Protein AF-A0A1V4TNG6-F1 (afdb_monomer_lite)

Radius of gyration: 23.88 Å; chains: 1; bounding box: 90×41×64 Å

Structure (mmCIF, N/CA/C/O backbone):
data_AF-A0A1V4TNG6-F1
#
_entry.id   AF-A0A1V4TNG6-F1
#
loop_
_atom_site.group_PDB
_atom_site.id
_atom_site.type_symbol
_atom_site.label_atom_id
_atom_site.label_alt_id
_atom_site.label_comp_id
_atom_site.label_asym_id
_atom_site.label_entity_id
_atom_site.label_seq_id
_atom_site.pdbx_PDB_ins_code
_atom_site.Cartn_x
_atom_site.Cartn_y
_atom_site.Cartn_z
_atom_site.occupancy
_atom_site.B_iso_or_equiv
_atom_site.auth_seq_id
_atom_site.auth_comp_id
_atom_site.auth_asym_id
_atom_site.auth_atom_id
_atom_site.pdbx_PDB_model_num
ATOM 1 N N . MET A 1 1 ? -58.439 11.947 -43.703 1.00 40.00 1 MET A N 1
ATOM 2 C CA . MET A 1 1 ? -57.126 11.271 -43.621 1.00 40.00 1 MET A CA 1
ATOM 3 C C . MET A 1 1 ? -56.277 12.049 -42.638 1.00 40.00 1 MET A C 1
ATOM 5 O O . MET A 1 1 ? -55.798 13.121 -42.974 1.00 40.00 1 MET A O 1
ATOM 9 N N . THR A 1 2 ? -56.164 11.552 -41.413 1.00 33.59 2 THR A N 1
ATOM 10 C CA . THR A 1 2 ? -55.426 12.205 -40.326 1.00 33.59 2 THR A CA 1
ATOM 11 C C . THR A 1 2 ? -54.597 11.109 -39.675 1.00 33.59 2 THR A C 1
ATOM 13 O O . THR A 1 2 ? -55.136 10.224 -39.017 1.00 33.59 2 THR A O 1
ATOM 16 N N . VAL A 1 3 ? -53.300 11.094 -39.979 1.00 37.28 3 VAL A N 1
ATOM 17 C CA . VAL A 1 3 ? -52.359 10.083 -39.489 1.00 37.28 3 VAL A CA 1
ATOM 18 C C . VAL A 1 3 ? -51.910 10.501 -38.093 1.00 37.28 3 VAL A C 1
ATOM 20 O O . VAL A 1 3 ? -51.240 11.519 -37.924 1.00 37.28 3 VAL A O 1
ATOM 23 N N . SER A 1 4 ? -52.326 9.722 -37.098 1.00 37.19 4 SER A N 1
ATOM 24 C CA . SER A 1 4 ? -51.927 9.868 -35.700 1.00 37.19 4 SER A CA 1
ATOM 25 C C . SER A 1 4 ? -50.471 9.422 -35.527 1.00 37.19 4 SER A C 1
ATOM 27 O O . SER A 1 4 ? -50.111 8.302 -35.893 1.00 37.19 4 SER A O 1
ATOM 29 N N . ARG A 1 5 ? -49.618 10.310 -35.006 1.00 45.72 5 ARG A N 1
ATOM 30 C CA . ARG A 1 5 ? -48.222 10.017 -34.654 1.00 45.72 5 ARG A CA 1
ATOM 31 C C . ARG A 1 5 ? -48.190 9.363 -33.271 1.00 45.72 5 ARG A C 1
ATOM 33 O O . ARG A 1 5 ? -48.465 10.028 -32.278 1.00 45.72 5 ARG A O 1
ATOM 40 N N . PHE A 1 6 ? -47.827 8.085 -33.206 1.00 36.38 6 PHE A N 1
ATOM 41 C CA . PHE A 1 6 ? -47.477 7.421 -31.951 1.00 36.38 6 PHE A CA 1
ATOM 42 C C . PHE A 1 6 ? -46.061 7.832 -31.531 1.00 36.38 6 PHE A C 1
ATOM 44 O O . PHE A 1 6 ? -45.092 7.565 -32.238 1.00 36.38 6 PHE A O 1
ATOM 51 N N . VAL A 1 7 ? -45.949 8.486 -30.376 1.00 35.44 7 VAL A N 1
ATOM 52 C CA . VAL A 1 7 ? -44.689 8.662 -29.646 1.00 35.44 7 VAL A CA 1
ATOM 53 C C . VAL A 1 7 ? -44.513 7.424 -28.769 1.00 35.44 7 VAL A C 1
ATOM 55 O O . VAL A 1 7 ? -45.332 7.176 -27.887 1.00 35.44 7 VAL A O 1
ATOM 58 N N . ILE A 1 8 ? -43.476 6.626 -29.025 1.00 38.31 8 ILE A N 1
ATOM 59 C CA . ILE A 1 8 ? -43.109 5.492 -28.168 1.00 38.31 8 ILE A CA 1
ATOM 60 C C . ILE A 1 8 ? -42.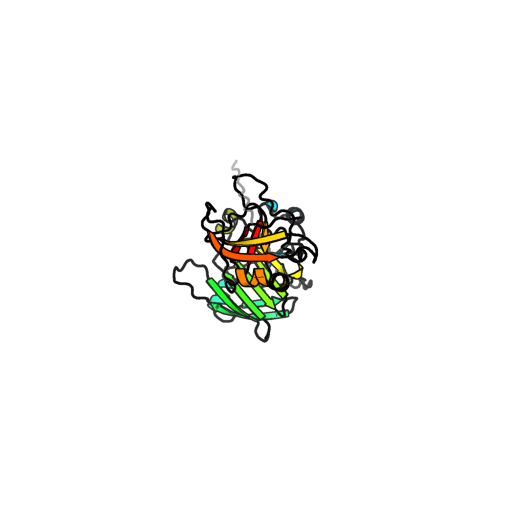246 6.038 -27.029 1.00 38.31 8 ILE A C 1
ATOM 62 O O . ILE A 1 8 ? -41.103 6.441 -27.232 1.00 38.31 8 ILE A O 1
ATOM 66 N N . LEU A 1 9 ? -42.825 6.074 -25.831 1.00 28.05 9 LEU A N 1
ATOM 67 C CA . LEU A 1 9 ? -42.139 6.374 -24.580 1.00 28.05 9 LEU A CA 1
ATOM 68 C C . LEU A 1 9 ? -41.418 5.097 -24.113 1.00 28.05 9 LEU A C 1
ATOM 70 O O . LEU A 1 9 ? -42.061 4.153 -23.658 1.00 28.05 9 LEU A O 1
ATOM 74 N N . VAL A 1 10 ? -40.092 5.043 -24.247 1.00 32.88 10 VAL A N 1
ATOM 75 C CA . VAL A 1 10 ? -39.281 3.949 -23.691 1.00 32.88 10 VAL A CA 1
ATOM 76 C C . VAL A 1 10 ? -39.052 4.238 -22.208 1.00 32.88 10 VAL A C 1
ATOM 78 O O . VAL A 1 10 ? -38.198 5.042 -21.843 1.00 32.88 10 VAL A O 1
ATOM 81 N N . ILE A 1 11 ? -39.845 3.602 -21.346 1.00 36.88 11 ILE A N 1
ATOM 82 C CA . ILE A 1 11 ? -39.613 3.584 -19.899 1.00 36.88 11 ILE A CA 1
ATOM 83 C C . ILE A 1 11 ? -38.556 2.510 -19.625 1.00 36.88 11 ILE A C 1
ATOM 85 O O . ILE A 1 11 ? -38.850 1.317 -19.664 1.00 36.88 11 ILE A O 1
ATOM 89 N N . VAL A 1 12 ? -37.316 2.927 -19.362 1.00 35.44 12 VAL A N 1
ATOM 90 C CA . VAL A 1 12 ? -36.271 2.031 -18.850 1.00 35.44 12 VAL A CA 1
ATOM 91 C C . VAL A 1 12 ? -36.496 1.868 -17.347 1.00 35.44 12 VAL A C 1
ATOM 93 O O . VAL A 1 12 ? -36.133 2.729 -16.549 1.00 35.44 12 VAL A O 1
ATOM 96 N N . LEU A 1 13 ? -37.146 0.770 -16.967 1.00 30.66 13 LEU A N 1
ATOM 97 C CA . LEU A 1 13 ? -37.240 0.316 -15.582 1.00 30.66 13 LEU A CA 1
ATOM 98 C C . LEU A 1 13 ? -35.862 -0.195 -15.140 1.00 30.66 13 LEU A C 1
ATOM 100 O O . LEU A 1 13 ? -35.452 -1.293 -15.511 1.00 30.66 13 LEU A O 1
ATOM 104 N N . PHE A 1 14 ? -35.146 0.597 -14.341 1.00 31.50 14 PHE A N 1
ATOM 105 C CA . PHE A 1 14 ? -34.027 0.089 -13.551 1.00 31.50 14 PHE A CA 1
ATOM 106 C C . PHE A 1 14 ? -34.595 -0.734 -12.394 1.00 31.50 14 PHE A C 1
ATOM 108 O O . PHE A 1 14 ? -35.043 -0.200 -11.380 1.00 31.50 14 PHE A O 1
ATOM 115 N N . SER A 1 15 ? -34.608 -2.052 -12.567 1.00 35.09 15 SER A N 1
ATOM 116 C CA . SER A 1 15 ? -34.902 -2.992 -11.492 1.00 35.09 15 SER A CA 1
ATOM 117 C C . SER A 1 15 ? -33.791 -2.912 -10.445 1.00 35.09 15 SER A C 1
ATOM 119 O O . SER A 1 15 ? -32.679 -3.389 -10.670 1.00 35.09 15 SER A O 1
ATOM 121 N N . ALA A 1 16 ? -34.091 -2.314 -9.292 1.00 38.88 16 ALA A N 1
ATOM 122 C CA . ALA A 1 16 ? -33.274 -2.428 -8.092 1.00 38.88 16 ALA A CA 1
ATOM 123 C C . ALA A 1 16 ? -33.342 -3.878 -7.589 1.00 38.88 16 ALA A C 1
ATOM 125 O O . ALA A 1 16 ? -34.251 -4.258 -6.851 1.00 38.88 16 ALA A O 1
ATOM 126 N N . ALA A 1 17 ? -32.399 -4.710 -8.026 1.00 34.59 17 ALA A N 1
ATOM 127 C CA . ALA A 1 17 ? -32.188 -6.020 -7.437 1.00 34.59 17 ALA A CA 1
ATOM 128 C C . ALA A 1 17 ? -31.498 -5.830 -6.080 1.00 34.59 17 ALA A C 1
ATOM 130 O O . ALA A 1 17 ? -30.288 -5.626 -6.000 1.00 34.59 17 ALA A O 1
ATOM 131 N N . MET A 1 18 ? -32.283 -5.885 -5.002 1.00 42.94 18 MET A N 1
ATOM 132 C CA . MET A 1 18 ? -31.748 -6.161 -3.674 1.00 42.94 18 MET A CA 1
ATOM 133 C C . MET A 1 18 ? -31.211 -7.592 -3.670 1.00 42.94 18 MET A C 1
ATOM 135 O O . MET A 1 18 ? -31.972 -8.553 -3.563 1.00 42.94 18 MET A O 1
ATOM 139 N N . ALA A 1 19 ? -29.897 -7.733 -3.825 1.00 35.81 19 ALA A N 1
ATOM 140 C CA . ALA A 1 19 ? -29.214 -8.995 -3.603 1.00 35.81 19 ALA A CA 1
ATOM 141 C C . ALA A 1 19 ? -29.117 -9.236 -2.092 1.00 35.81 19 ALA A C 1
ATOM 143 O O . ALA A 1 19 ? -28.219 -8.748 -1.409 1.00 35.81 19 ALA A O 1
ATOM 144 N N . ALA A 1 20 ? -30.086 -9.983 -1.571 1.00 32.75 20 ALA A N 1
ATOM 145 C CA . ALA A 1 20 ? -29.925 -10.715 -0.332 1.00 32.75 20 ALA A CA 1
ATOM 146 C C . ALA A 1 20 ? -28.915 -11.853 -0.558 1.00 32.75 20 ALA A C 1
ATOM 148 O O . ALA A 1 20 ? -29.097 -12.668 -1.456 1.00 32.75 20 ALA A O 1
ATOM 149 N N . GLY A 1 21 ? -27.876 -11.897 0.279 1.00 37.28 21 GLY A N 1
ATOM 150 C CA . GLY A 1 21 ? -27.146 -13.115 0.634 1.00 37.28 21 GLY A CA 1
ATOM 151 C C . GLY A 1 21 ? -26.401 -13.844 -0.484 1.00 37.28 21 GLY A C 1
ATOM 152 O O . GLY A 1 21 ? -26.827 -14.909 -0.912 1.00 37.28 21 GLY A O 1
ATOM 153 N N . CYS A 1 22 ? -25.204 -13.362 -0.816 1.00 26.30 22 CYS A N 1
ATOM 154 C CA . CYS A 1 22 ? -24.114 -14.233 -1.251 1.00 26.30 22 CYS A CA 1
ATOM 155 C C . CYS A 1 22 ? -22.996 -14.148 -0.210 1.00 26.30 22 CYS A C 1
ATOM 157 O O . CYS A 1 22 ? -22.043 -13.394 -0.373 1.00 26.30 22 CYS A O 1
ATOM 159 N N . THR A 1 23 ? -23.098 -14.928 0.867 1.00 37.56 23 THR A N 1
ATOM 160 C CA . THR A 1 23 ? -21.916 -15.357 1.627 1.00 37.56 23 THR A CA 1
ATOM 161 C C . THR A 1 23 ? -21.185 -16.407 0.790 1.00 37.56 23 THR A C 1
ATOM 163 O O . THR A 1 23 ? -21.213 -17.597 1.089 1.00 37.56 23 THR A O 1
ATOM 166 N N . GLY A 1 24 ? -20.598 -15.979 -0.326 1.00 31.06 24 GLY A N 1
ATOM 167 C CA . GLY A 1 24 ? -19.340 -16.579 -0.734 1.00 31.06 24 GLY A CA 1
ATOM 168 C C . GLY A 1 24 ? -18.316 -15.952 0.190 1.00 31.06 24 GLY A C 1
ATOM 169 O O . GLY A 1 24 ? -18.294 -14.724 0.276 1.00 31.06 24 GLY A O 1
ATOM 170 N N . ASP A 1 25 ? -17.557 -16.757 0.932 1.00 38.16 25 ASP A N 1
ATOM 171 C CA . ASP A 1 25 ? -16.390 -16.259 1.653 1.00 38.16 25 ASP A CA 1
ATOM 172 C C . ASP A 1 25 ? -15.569 -15.445 0.655 1.00 38.16 25 ASP A C 1
ATOM 174 O O . ASP A 1 25 ? -14.940 -15.983 -0.258 1.00 38.16 25 ASP A O 1
ATOM 178 N N . SER A 1 26 ? -15.667 -14.123 0.766 1.00 45.41 26 SER A N 1
ATOM 179 C CA . SER A 1 26 ? -14.800 -13.227 0.039 1.00 45.41 26 SER A CA 1
ATOM 180 C C . SER A 1 26 ? -13.431 -13.477 0.645 1.00 45.41 26 SER A C 1
ATOM 182 O O . SER A 1 26 ? -13.104 -12.941 1.700 1.00 45.41 26 SER A O 1
ATOM 184 N N . GLU A 1 27 ? -12.638 -14.326 -0.009 1.00 70.62 27 GLU A N 1
ATOM 185 C CA . GLU A 1 27 ? -11.225 -14.586 0.299 1.00 70.62 27 GLU A CA 1
ATOM 186 C C . GLU A 1 27 ? -10.356 -13.333 0.033 1.00 70.62 27 GLU A C 1
ATOM 188 O O . GLU A 1 27 ? -9.144 -13.414 -0.158 1.00 70.62 27 GLU A O 1
ATOM 193 N N . MET A 1 28 ? -10.984 -12.156 -0.027 1.00 83.81 28 MET A N 1
ATOM 194 C CA . MET A 1 28 ? -10.330 -10.873 -0.111 1.00 83.81 28 MET A CA 1
ATOM 195 C C . MET A 1 28 ? -9.542 -10.657 1.187 1.00 83.81 28 MET A C 1
ATOM 197 O O . MET A 1 28 ? -10.101 -10.712 2.289 1.00 83.81 28 MET A O 1
ATOM 201 N N . PRO A 1 29 ? -8.229 -10.412 1.092 1.00 88.50 29 PRO A N 1
ATOM 202 C CA . PRO A 1 29 ? -7.374 -10.328 2.260 1.00 88.50 29 PRO A CA 1
ATOM 203 C C . PRO A 1 29 ? -7.653 -9.070 3.090 1.00 88.50 29 PRO A C 1
ATOM 205 O O . PRO A 1 29 ? -7.401 -9.077 4.296 1.00 88.50 29 PRO A O 1
ATOM 208 N N . PHE A 1 30 ? -8.198 -8.022 2.466 1.00 95.81 30 PHE A N 1
ATOM 209 C CA . PHE A 1 30 ? -8.523 -6.750 3.098 1.00 95.81 30 PHE A CA 1
ATOM 210 C C . PHE A 1 30 ? -9.731 -6.078 2.430 1.00 95.81 30 PHE A C 1
ATOM 212 O O . PHE A 1 30 ? -9.779 -5.968 1.211 1.00 95.81 30 PHE A O 1
ATOM 219 N N . GLU A 1 31 ? -10.660 -5.549 3.220 1.00 96.06 31 GLU A N 1
ATOM 220 C CA . GLU A 1 31 ? -11.857 -4.842 2.754 1.00 96.06 31 GLU A CA 1
ATOM 221 C C . GLU A 1 31 ? -12.173 -3.656 3.684 1.00 96.06 31 GLU A C 1
ATOM 223 O O . GLU A 1 31 ? -11.916 -3.714 4.889 1.00 96.06 31 GLU A O 1
ATOM 228 N N . ILE A 1 32 ? -12.790 -2.597 3.149 1.00 96.75 32 ILE A N 1
ATOM 229 C CA . ILE A 1 32 ? -13.491 -1.566 3.928 1.00 96.75 32 ILE A CA 1
ATOM 230 C C . ILE A 1 32 ? -14.998 -1.826 3.761 1.00 96.75 32 ILE A C 1
ATOM 232 O O . ILE A 1 32 ? -15.566 -1.456 2.724 1.00 96.75 32 ILE A O 1
ATOM 236 N N . PRO A 1 33 ? -15.662 -2.478 4.737 1.00 95.69 33 PRO A N 1
ATOM 237 C CA . PRO A 1 33 ? -17.037 -2.936 4.576 1.00 95.69 33 PRO A CA 1
ATOM 238 C C . PRO A 1 33 ? -17.998 -1.819 4.162 1.00 95.69 33 PRO A C 1
ATOM 240 O O . PRO A 1 33 ? -18.016 -0.735 4.748 1.00 95.69 33 PRO A O 1
ATOM 243 N N . GLY A 1 34 ? -18.798 -2.090 3.130 1.00 94.06 34 GLY A N 1
ATOM 244 C CA . GLY A 1 34 ? -19.767 -1.138 2.577 1.00 94.06 34 GLY A CA 1
ATOM 245 C C . GLY A 1 34 ? -19.165 -0.006 1.737 1.00 94.06 34 GLY A C 1
ATOM 246 O O . GLY A 1 34 ? -19.922 0.794 1.201 1.00 94.06 34 GLY A O 1
ATOM 247 N N . SER A 1 35 ? -17.836 0.073 1.607 1.00 95.56 35 SER A N 1
ATOM 248 C CA . SER A 1 35 ? -17.150 1.051 0.746 1.00 95.56 35 SER A CA 1
ATOM 249 C C . SER A 1 35 ? -16.276 0.409 -0.331 1.00 95.56 35 SER A C 1
ATOM 251 O O . SER A 1 35 ? -15.883 1.098 -1.265 1.00 95.56 35 SER A O 1
ATOM 253 N N . THR A 1 36 ? -15.964 -0.885 -0.235 1.00 96.25 36 THR A N 1
ATOM 254 C CA . THR A 1 36 ? -15.198 -1.623 -1.249 1.00 96.25 36 THR A CA 1
ATOM 255 C C . THR A 1 36 ? -16.127 -2.305 -2.251 1.00 96.25 36 THR A C 1
ATOM 257 O O . THR A 1 36 ? -17.041 -3.029 -1.868 1.00 96.25 36 THR A O 1
ATOM 260 N N . SER A 1 37 ? -15.876 -2.107 -3.547 1.00 95.06 37 SER A N 1
ATOM 261 C CA . SER A 1 37 ? -16.519 -2.849 -4.639 1.00 95.06 37 SER A CA 1
ATOM 262 C C . SER A 1 37 ? -15.466 -3.606 -5.438 1.00 95.06 37 SER A C 1
ATOM 264 O O . SER A 1 37 ? -14.516 -3.014 -5.947 1.00 95.06 37 SER A O 1
ATOM 266 N N . VAL A 1 38 ? -15.623 -4.924 -5.541 1.00 94.50 38 VAL A N 1
ATOM 267 C CA . VAL A 1 38 ? -14.657 -5.791 -6.222 1.00 94.50 38 VAL A CA 1
ATOM 268 C C . VAL A 1 38 ? -14.903 -5.764 -7.725 1.00 94.50 38 VAL A C 1
ATOM 270 O O . VAL A 1 38 ? -15.998 -6.091 -8.176 1.00 94.50 38 VAL A O 1
ATOM 273 N N . VAL A 1 39 ? -13.880 -5.404 -8.500 1.00 94.25 39 VAL A N 1
ATOM 274 C CA . VAL A 1 39 ? -13.906 -5.466 -9.969 1.00 94.25 39 VAL A CA 1
ATOM 275 C C . VAL A 1 39 ? -13.373 -6.819 -10.429 1.00 94.25 39 VAL A C 1
ATOM 277 O O . VAL A 1 39 ? -14.019 -7.524 -11.199 1.00 94.25 39 VAL A O 1
ATOM 280 N N . VAL A 1 40 ? -12.206 -7.213 -9.914 1.00 94.69 40 VAL A N 1
ATOM 281 C CA . VAL A 1 40 ? -11.592 -8.518 -10.166 1.00 94.69 40 VAL A CA 1
ATOM 282 C C . VAL A 1 40 ? -10.987 -9.050 -8.875 1.00 94.69 40 VAL A C 1
ATOM 284 O O . VAL A 1 40 ? -10.057 -8.453 -8.349 1.00 94.69 40 VAL A O 1
ATOM 287 N N . ALA A 1 41 ? -11.447 -10.212 -8.416 1.00 93.00 41 ALA A N 1
ATOM 288 C CA . ALA A 1 41 ? -10.789 -10.944 -7.336 1.00 93.00 41 ALA A CA 1
ATOM 289 C C . ALA A 1 41 ? -9.654 -11.840 -7.867 1.00 93.00 41 ALA A C 1
ATOM 291 O O . ALA A 1 41 ? -9.785 -12.452 -8.939 1.00 93.00 41 ALA A O 1
ATOM 292 N N . GLY A 1 42 ? -8.568 -11.934 -7.099 1.00 91.88 42 GLY A N 1
ATOM 293 C CA . GLY A 1 42 ? -7.463 -12.876 -7.259 1.00 91.88 42 GLY A CA 1
ATOM 294 C C . GLY A 1 42 ? -6.756 -12.797 -8.608 1.00 91.88 42 GLY A C 1
ATOM 295 O O . GLY A 1 42 ? -6.384 -13.831 -9.159 1.00 91.88 42 GLY A O 1
ATOM 296 N N . ALA A 1 43 ? -6.610 -11.602 -9.179 1.00 92.25 43 ALA A N 1
ATOM 297 C CA . ALA A 1 43 ? -5.857 -11.410 -10.410 1.00 92.25 43 ALA A CA 1
ATOM 298 C C . ALA A 1 43 ? -4.380 -11.757 -10.198 1.00 92.25 43 ALA A C 1
ATOM 300 O O . ALA A 1 43 ? -3.794 -11.397 -9.183 1.00 92.25 43 ALA A O 1
ATOM 301 N N . THR A 1 44 ? -3.775 -12.434 -11.172 1.00 89.00 44 THR A N 1
ATOM 302 C CA . THR A 1 44 ? -2.354 -12.824 -11.144 1.00 89.00 44 THR A CA 1
ATOM 303 C C . THR A 1 44 ? -1.540 -12.223 -12.288 1.00 89.00 44 THR A C 1
ATOM 305 O O . THR A 1 44 ? -0.332 -12.423 -12.372 1.00 89.00 44 THR A O 1
ATOM 308 N N . SER A 1 45 ? -2.199 -11.509 -13.203 1.00 81.00 45 SER A N 1
ATOM 309 C CA . SER A 1 45 ? -1.580 -10.897 -14.377 1.00 81.00 45 SER A CA 1
ATOM 310 C C . SER A 1 45 ? -2.455 -9.780 -14.943 1.00 81.00 45 SER A C 1
ATOM 312 O O . SER A 1 45 ? -3.670 -9.763 -14.738 1.00 81.00 45 SER A O 1
ATOM 314 N N . VAL A 1 46 ? -1.827 -8.871 -15.692 1.00 82.12 46 VAL A N 1
ATOM 315 C CA . VAL A 1 46 ? -2.497 -7.773 -16.408 1.00 82.12 46 VAL A CA 1
ATOM 316 C C . VAL A 1 46 ? -3.400 -8.299 -17.522 1.00 82.12 46 VAL A C 1
ATOM 318 O O . VAL A 1 46 ? -4.543 -7.864 -17.648 1.00 82.12 46 VAL A O 1
ATOM 321 N N . SER A 1 47 ? -2.937 -9.298 -18.278 1.00 75.81 47 SER A N 1
ATOM 322 C CA . SER A 1 47 ? -3.708 -9.911 -19.366 1.00 75.81 47 SER A CA 1
ATOM 323 C C . SER A 1 47 ? -5.039 -10.489 -18.878 1.00 75.81 47 SER A C 1
ATOM 325 O O . SER A 1 47 ? -6.076 -10.266 -19.502 1.00 75.81 47 SER A O 1
ATOM 327 N N . GLY A 1 48 ? -5.039 -11.139 -17.709 1.00 81.25 48 GLY A N 1
ATOM 328 C CA . GLY A 1 48 ? -6.254 -11.675 -17.090 1.00 81.25 48 GLY A CA 1
ATOM 329 C C . GLY A 1 48 ? -7.276 -10.609 -16.668 1.00 81.25 48 GLY A C 1
ATOM 330 O O . GLY A 1 48 ? -8.446 -10.933 -16.474 1.00 81.25 48 GLY A O 1
ATOM 331 N N . LEU A 1 49 ? -6.880 -9.336 -16.544 1.00 88.88 49 LEU A N 1
ATOM 332 C CA . LEU A 1 49 ? -7.820 -8.236 -16.293 1.00 88.88 49 LEU A CA 1
ATOM 333 C C . LEU A 1 49 ? -8.639 -7.904 -17.546 1.00 88.88 49 LEU A C 1
ATOM 335 O O . LEU A 1 49 ? -9.843 -7.668 -17.446 1.00 88.88 49 LEU A O 1
ATOM 339 N N . GLY A 1 50 ? -8.004 -7.924 -18.722 1.00 83.19 50 GLY A N 1
ATOM 340 C CA . GLY A 1 50 ? -8.675 -7.671 -19.999 1.00 83.19 50 GLY A CA 1
ATOM 341 C C . GLY A 1 50 ? -9.749 -8.715 -20.302 1.00 83.19 50 GLY A C 1
ATOM 342 O O . GLY A 1 50 ? -10.863 -8.365 -20.684 1.00 83.19 50 GLY A O 1
ATOM 343 N N . GLU A 1 51 ? -9.461 -9.990 -20.027 1.00 82.56 51 GLU A N 1
ATOM 344 C CA . GLU A 1 51 ? -10.428 -11.096 -20.146 1.00 82.56 51 GLU A CA 1
ATOM 345 C C . GLU A 1 51 ? -11.655 -10.911 -19.239 1.00 82.56 51 GLU A C 1
ATOM 347 O O . GLU A 1 51 ? -12.752 -11.361 -19.565 1.00 82.56 51 GLU A O 1
ATOM 352 N N . LYS A 1 52 ? -11.484 -10.200 -18.119 1.00 86.25 52 LYS A N 1
ATOM 353 C CA . LYS A 1 52 ? -12.547 -9.854 -17.168 1.00 86.25 52 LYS A CA 1
ATOM 354 C C . LYS A 1 52 ? -13.211 -8.501 -17.462 1.00 86.25 52 LYS A C 1
ATOM 356 O O . LYS A 1 52 ? -13.977 -8.004 -16.641 1.00 86.25 52 LYS A O 1
ATOM 361 N N . GLY A 1 53 ? -12.953 -7.912 -18.632 1.00 84.94 53 GLY A N 1
ATOM 362 C CA . GLY A 1 53 ? -13.629 -6.705 -19.117 1.00 84.94 53 GLY A CA 1
ATOM 363 C C . GLY A 1 53 ? -13.029 -5.381 -18.638 1.00 84.94 53 GLY A C 1
ATOM 364 O O . GLY A 1 53 ? -13.616 -4.326 -18.892 1.00 84.94 53 GLY A O 1
ATOM 365 N N . VAL A 1 54 ? -11.865 -5.403 -17.979 1.00 88.12 54 VAL A N 1
ATOM 366 C CA . VAL A 1 54 ? -11.154 -4.178 -17.592 1.00 88.12 54 VAL A CA 1
ATOM 367 C C . VAL A 1 54 ? -10.627 -3.484 -18.846 1.00 88.12 54 VAL A C 1
ATOM 369 O O . VAL A 1 54 ? -9.910 -4.078 -19.648 1.00 88.12 54 VAL A O 1
ATOM 372 N N . GLN A 1 55 ? -10.991 -2.213 -19.019 1.00 86.50 55 GLN A N 1
ATOM 373 C CA . GLN A 1 55 ? -10.593 -1.417 -20.179 1.00 86.50 55 GLN A CA 1
ATOM 374 C C . GLN A 1 55 ? -9.144 -0.939 -20.058 1.00 86.50 55 GLN A C 1
ATOM 376 O O . GLN A 1 55 ? -8.782 -0.284 -19.073 1.00 86.50 55 GLN A O 1
ATOM 381 N N . ASP A 1 56 ? -8.361 -1.208 -21.105 1.00 84.31 56 ASP A N 1
ATOM 382 C CA . ASP A 1 56 ? -6.957 -0.802 -21.230 1.00 84.31 56 ASP A CA 1
ATOM 383 C C . ASP A 1 56 ? -6.113 -1.193 -19.994 1.00 84.31 56 ASP A C 1
ATOM 385 O O . ASP A 1 56 ? -5.571 -0.325 -19.300 1.00 84.31 56 ASP A O 1
ATOM 389 N N . PRO A 1 57 ? -6.047 -2.499 -19.660 1.00 85.94 57 PRO A N 1
ATOM 390 C CA . PRO A 1 57 ? -5.403 -2.973 -18.436 1.00 85.94 57 PRO A CA 1
ATOM 391 C C . PRO A 1 57 ? -3.886 -2.726 -18.439 1.00 85.94 57 PRO A C 1
ATOM 393 O O . PRO A 1 57 ? -3.305 -2.513 -17.380 1.00 85.94 57 PRO A O 1
ATOM 396 N N . GLU A 1 58 ? -3.261 -2.671 -19.618 1.00 83.12 58 GLU A N 1
ATOM 397 C CA . GLU A 1 58 ? -1.830 -2.374 -19.801 1.00 83.12 58 GLU A CA 1
ATOM 398 C C . GLU A 1 58 ? -1.461 -0.930 -19.416 1.00 83.12 58 GLU A C 1
ATOM 400 O O . GLU A 1 58 ? -0.297 -0.625 -19.166 1.00 83.12 58 GLU A O 1
ATOM 405 N N . SER A 1 59 ? -2.442 -0.023 -19.337 1.00 83.00 59 SER A N 1
ATOM 406 C CA . SER A 1 59 ? -2.228 1.352 -18.863 1.00 83.00 59 SER A CA 1
ATOM 407 C C . SER A 1 59 ? -2.198 1.489 -17.337 1.00 83.00 59 SER A C 1
ATOM 409 O O . SER A 1 59 ? -1.876 2.570 -16.825 1.00 83.00 59 SER A O 1
ATOM 411 N N . LEU A 1 60 ? -2.560 0.427 -16.605 1.00 85.25 60 LEU A N 1
ATOM 412 C CA . LEU A 1 60 ? -2.579 0.424 -15.147 1.00 85.25 60 LEU A CA 1
ATOM 413 C C . LEU A 1 60 ? -1.154 0.381 -14.591 1.00 85.25 60 LEU A C 1
ATOM 415 O O . LEU A 1 60 ? -0.294 -0.368 -15.050 1.00 85.25 60 LEU A O 1
ATOM 419 N N . ARG A 1 61 ? -0.908 1.174 -13.550 1.00 83.94 61 ARG A N 1
ATOM 420 C CA . ARG A 1 61 ? 0.392 1.272 -12.876 1.00 83.94 61 ARG A CA 1
ATOM 421 C C . ARG A 1 61 ? 0.536 0.178 -11.821 1.00 83.94 61 ARG A C 1
ATOM 423 O O . ARG A 1 61 ? 0.516 0.458 -10.630 1.00 83.94 61 ARG A O 1
ATOM 430 N N . LEU A 1 62 ? 0.633 -1.067 -12.271 1.00 82.19 62 LEU A N 1
ATOM 431 C CA . LEU A 1 62 ? 0.799 -2.228 -11.396 1.00 82.19 62 LEU A CA 1
ATOM 432 C C . LEU A 1 62 ? 2.276 -2.468 -11.072 1.00 82.19 62 LEU A C 1
ATOM 434 O O . LEU A 1 62 ? 3.147 -2.284 -11.924 1.00 82.19 62 LEU A O 1
ATOM 438 N N . LEU A 1 63 ? 2.555 -2.920 -9.847 1.00 75.19 63 LEU A N 1
ATOM 439 C CA . LEU A 1 63 ? 3.898 -3.341 -9.456 1.00 75.19 63 LEU A CA 1
ATOM 440 C C . LEU A 1 63 ? 4.312 -4.584 -10.268 1.00 75.19 63 LEU A C 1
ATOM 442 O O . LEU A 1 63 ? 3.618 -5.600 -10.203 1.00 75.19 63 LEU A O 1
ATOM 446 N N . PRO A 1 64 ? 5.455 -4.571 -10.984 1.00 69.31 64 PRO A N 1
ATOM 447 C CA . PRO A 1 64 ? 5.904 -5.727 -11.770 1.00 69.31 64 PRO A CA 1
ATOM 448 C C . PRO A 1 64 ? 6.164 -6.989 -10.935 1.00 69.31 64 PRO A C 1
ATOM 450 O O . PRO A 1 64 ? 6.163 -8.102 -11.454 1.00 69.31 64 PRO A O 1
ATOM 453 N N . SER A 1 65 ? 6.424 -6.822 -9.638 1.00 72.56 65 SER A N 1
ATOM 454 C CA . SER A 1 65 ? 6.638 -7.903 -8.677 1.00 72.56 65 SER A CA 1
ATOM 455 C C . SER A 1 65 ? 5.340 -8.507 -8.138 1.00 72.56 65 SER A C 1
ATOM 457 O O . SER A 1 65 ? 5.407 -9.457 -7.368 1.00 72.56 65 SER A O 1
ATOM 459 N N . LEU A 1 66 ? 4.163 -8.002 -8.496 1.00 81.94 66 LEU A N 1
ATOM 460 C CA . LEU A 1 66 ? 2.901 -8.456 -7.921 1.00 81.94 66 LEU A CA 1
ATOM 461 C C . LEU A 1 66 ? 2.453 -9.793 -8.536 1.00 81.94 66 LEU A C 1
ATOM 463 O O . LEU A 1 66 ? 2.234 -9.886 -9.741 1.00 81.94 66 LEU A O 1
ATOM 467 N N . ARG A 1 67 ? 2.318 -10.845 -7.716 1.00 86.38 67 ARG A N 1
ATOM 468 C CA . ARG A 1 67 ? 1.864 -12.186 -8.146 1.00 86.38 67 ARG A CA 1
ATOM 469 C C . ARG A 1 67 ? 0.368 -12.385 -8.015 1.00 86.38 67 ARG A C 1
ATOM 471 O O . ARG A 1 67 ? -0.195 -13.190 -8.752 1.00 86.38 67 ARG A O 1
ATOM 478 N N . ARG A 1 68 ? -0.250 -11.732 -7.032 1.00 91.69 68 ARG A N 1
ATOM 479 C CA . ARG A 1 68 ? -1.687 -11.812 -6.773 1.00 91.69 68 ARG A CA 1
ATOM 480 C C . ARG A 1 68 ? -2.190 -10.478 -6.234 1.00 91.69 68 ARG A C 1
ATOM 482 O O . ARG A 1 68 ? -1.517 -9.840 -5.433 1.00 91.69 68 ARG A O 1
ATOM 489 N N . PHE A 1 69 ? -3.358 -10.054 -6.688 1.00 93.88 69 PHE A N 1
ATOM 490 C CA . PHE A 1 69 ? -4.011 -8.841 -6.213 1.00 93.88 69 PHE A CA 1
ATOM 491 C C . PHE A 1 69 ? -5.504 -8.865 -6.509 1.00 93.88 69 PHE A C 1
ATOM 493 O O . PHE A 1 69 ? -5.959 -9.539 -7.433 1.00 93.88 69 PHE A O 1
ATOM 500 N N . ASP A 1 70 ? -6.257 -8.082 -5.751 1.00 95.56 70 ASP A N 1
ATOM 501 C CA . ASP A 1 70 ? -7.644 -7.771 -6.063 1.00 95.56 70 ASP A CA 1
ATOM 502 C C . ASP A 1 70 ? -7.715 -6.381 -6.685 1.00 95.56 70 ASP A C 1
ATOM 504 O O . ASP A 1 70 ? -7.155 -5.429 -6.148 1.00 95.56 70 ASP A O 1
ATOM 508 N N . LEU A 1 71 ? -8.407 -6.257 -7.814 1.00 95.56 71 LEU A N 1
ATOM 509 C CA . LEU A 1 71 ? -8.730 -4.975 -8.427 1.00 95.56 71 LEU A CA 1
ATOM 510 C C . LEU A 1 71 ? -10.093 -4.515 -7.908 1.00 95.56 71 LEU A C 1
ATOM 512 O O . LEU A 1 71 ? -11.088 -5.234 -8.037 1.00 95.56 71 LEU A O 1
ATOM 516 N N . VAL A 1 72 ? -10.150 -3.315 -7.343 1.00 95.62 72 VAL A N 1
ATOM 517 C CA . VAL A 1 72 ? -11.335 -2.792 -6.657 1.00 95.62 72 VAL A CA 1
ATOM 518 C C . VAL A 1 72 ? -11.581 -1.323 -6.988 1.00 95.62 72 VAL A C 1
ATOM 520 O O . VAL A 1 72 ? -10.704 -0.617 -7.486 1.00 95.62 72 VAL A O 1
ATOM 523 N N . THR A 1 73 ? -12.772 -0.844 -6.649 1.00 94.44 73 THR A N 1
ATOM 524 C CA . THR A 1 73 ? -13.088 0.581 -6.514 1.00 94.44 73 THR A CA 1
ATOM 525 C C . THR A 1 73 ? -13.559 0.872 -5.093 1.00 94.44 73 THR A C 1
ATOM 527 O O . THR A 1 73 ? -14.107 -0.008 -4.423 1.00 94.44 73 THR A O 1
ATOM 530 N N . PHE A 1 74 ? -13.388 2.116 -4.648 1.00 94.69 74 PHE A N 1
ATOM 531 C CA . PHE A 1 74 ? -13.848 2.568 -3.336 1.00 94.69 74 PHE A CA 1
ATOM 532 C C . PHE A 1 74 ? -14.879 3.693 -3.438 1.00 94.69 74 PHE A C 1
ATOM 534 O O . PHE A 1 74 ? -14.765 4.575 -4.292 1.00 94.69 74 PHE A O 1
ATOM 541 N N . ASP A 1 75 ? -15.838 3.702 -2.513 1.00 94.06 75 ASP A N 1
ATOM 542 C CA . ASP A 1 75 ? -16.655 4.880 -2.214 1.00 94.06 75 ASP A CA 1
ATOM 543 C C . ASP A 1 75 ? -15.848 5.859 -1.343 1.00 94.06 75 ASP A C 1
ATOM 545 O O . ASP A 1 75 ? -15.870 5.822 -0.109 1.00 94.06 75 ASP A O 1
ATOM 549 N N . HIS A 1 76 ? -15.097 6.741 -2.007 1.00 91.69 76 HIS A N 1
ATOM 550 C CA . HIS A 1 76 ? -14.269 7.755 -1.349 1.00 91.69 76 HIS A CA 1
ATOM 551 C C . HIS A 1 76 ? -15.096 8.697 -0.468 1.00 91.69 76 HIS A C 1
ATOM 553 O O . HIS A 1 76 ? -14.635 9.110 0.595 1.00 91.69 76 HIS A O 1
ATOM 559 N N . ALA A 1 77 ? -16.325 9.029 -0.875 1.00 91.00 77 ALA A N 1
ATOM 560 C CA . ALA A 1 77 ? -17.180 9.940 -0.124 1.00 91.00 77 ALA A CA 1
ATOM 561 C C . ALA A 1 77 ? -17.631 9.310 1.200 1.00 91.00 77 ALA A C 1
ATOM 563 O O . ALA A 1 77 ? -17.564 9.963 2.246 1.00 91.00 77 ALA A O 1
ATOM 564 N N . ALA A 1 78 ? -18.032 8.036 1.179 1.00 93.19 78 ALA A N 1
ATOM 565 C CA . ALA A 1 78 ? -18.381 7.293 2.386 1.00 93.19 78 ALA A CA 1
ATOM 566 C C . ALA A 1 78 ? -17.186 7.169 3.345 1.00 93.19 78 ALA A C 1
ATOM 568 O O . ALA A 1 78 ? -17.330 7.423 4.546 1.00 93.19 78 ALA A O 1
ATOM 569 N N . ILE A 1 79 ? -16.001 6.851 2.816 1.00 94.44 79 ILE A N 1
ATOM 570 C CA . ILE A 1 79 ? -14.766 6.730 3.603 1.00 94.44 79 ILE A CA 1
ATOM 571 C C . ILE A 1 79 ? -14.387 8.071 4.236 1.00 94.44 79 ILE A C 1
ATOM 573 O O . ILE A 1 79 ? -14.173 8.137 5.448 1.00 94.44 79 ILE A O 1
ATOM 577 N N . ASN A 1 80 ? -14.361 9.154 3.455 1.00 91.81 80 ASN A N 1
ATOM 578 C CA . ASN A 1 80 ? -14.011 10.487 3.950 1.00 91.81 80 ASN A CA 1
ATOM 579 C C . ASN A 1 80 ? -14.981 10.952 5.040 1.00 91.81 80 ASN A C 1
ATOM 581 O O . ASN A 1 80 ? -14.542 11.355 6.117 1.00 91.81 80 ASN A O 1
ATOM 585 N N . LYS A 1 81 ? -16.292 10.778 4.831 1.00 92.12 81 LYS A N 1
ATOM 586 C CA . LYS A 1 81 ? -17.311 11.089 5.844 1.00 92.12 81 LYS A CA 1
ATOM 587 C C . LYS A 1 81 ? -17.095 10.307 7.143 1.00 92.12 81 LYS A C 1
ATOM 589 O O . LYS A 1 81 ? -17.315 10.836 8.233 1.00 92.12 81 LYS A O 1
ATOM 594 N N . LYS A 1 82 ? -16.671 9.041 7.051 1.00 93.12 82 LYS A N 1
ATOM 595 C CA . LYS A 1 82 ? -16.388 8.213 8.231 1.00 93.12 82 LYS A CA 1
ATOM 596 C C . LYS A 1 82 ? -15.133 8.677 8.974 1.00 93.12 82 LYS A C 1
ATOM 598 O O . LYS A 1 82 ? -15.123 8.689 10.202 1.00 93.12 82 LYS A O 1
ATOM 603 N N . LEU A 1 83 ? -14.098 9.096 8.251 1.00 91.62 83 LEU A N 1
ATOM 604 C CA . LEU A 1 83 ? -12.877 9.643 8.846 1.00 91.62 83 LEU A CA 1
ATOM 605 C C . LEU A 1 83 ? -13.130 10.990 9.533 1.00 91.62 83 LEU A C 1
ATOM 607 O O . LEU A 1 83 ? -12.631 11.217 10.635 1.00 91.62 83 LEU A O 1
ATOM 611 N N . GLU A 1 84 ? -13.945 11.853 8.929 1.00 89.31 84 GLU A N 1
ATOM 612 C CA . GLU A 1 84 ? -14.368 13.135 9.508 1.00 89.31 84 GLU A CA 1
ATOM 613 C C . GLU A 1 84 ? -15.163 12.964 10.806 1.00 89.31 84 GLU A C 1
ATOM 615 O O . GLU A 1 84 ? -15.061 13.793 11.708 1.00 89.31 84 GLU A O 1
ATOM 620 N N . SER A 1 85 ? -15.918 11.869 10.943 1.00 89.94 85 SER A N 1
ATOM 621 C CA . SER A 1 85 ? -16.685 11.602 12.161 1.00 89.94 85 SER A CA 1
ATOM 622 C C . SER A 1 85 ? -15.808 11.216 13.360 1.00 89.94 85 SER A C 1
ATOM 624 O O . SER A 1 85 ? -16.325 11.124 14.473 1.00 89.94 85 SER A O 1
ATOM 626 N N . GLY A 1 86 ? -14.522 10.909 13.149 1.00 86.19 86 GLY A N 1
ATOM 627 C CA . GLY A 1 86 ? -13.575 10.535 14.206 1.00 86.19 86 GLY A CA 1
ATOM 628 C C . GLY A 1 86 ? -13.853 9.191 14.893 1.00 86.19 86 GLY A C 1
ATOM 629 O O . GLY A 1 86 ? -13.217 8.879 15.893 1.00 86.19 86 GLY A O 1
ATOM 630 N N . GLN A 1 87 ? -14.781 8.378 14.376 1.00 86.88 87 GLN A N 1
ATOM 631 C CA . GLN A 1 87 ? -15.209 7.112 14.999 1.00 86.88 87 GLN A CA 1
ATOM 632 C C . GLN A 1 87 ? -14.313 5.912 14.647 1.00 86.88 87 GLN A C 1
ATOM 634 O O . GLN A 1 87 ? -14.663 4.776 14.956 1.00 86.88 87 GLN A O 1
ATOM 639 N N . GLY A 1 88 ? -13.197 6.153 13.960 1.00 90.62 88 GLY A N 1
ATOM 640 C CA . GLY A 1 88 ? -12.394 5.101 13.348 1.00 90.62 88 GLY A CA 1
ATOM 641 C C . GLY A 1 88 ? -13.022 4.550 12.065 1.00 90.62 88 GLY A C 1
ATOM 642 O O . GLY A 1 88 ? -14.206 4.748 11.770 1.00 90.62 88 GLY A O 1
ATOM 643 N N . LEU A 1 89 ? -12.194 3.877 11.273 1.00 97.00 89 LEU A N 1
ATOM 644 C CA . LEU A 1 89 ? -12.584 3.275 10.002 1.00 97.00 89 LEU A CA 1
ATOM 645 C C . LEU A 1 89 ? -12.783 1.764 10.203 1.00 97.00 89 LEU A C 1
ATOM 647 O O . LEU A 1 89 ? -11.823 1.093 10.585 1.00 97.00 89 LEU A O 1
ATOM 651 N N . PRO A 1 90 ? -13.986 1.206 9.975 1.00 96.94 90 PRO A N 1
ATOM 652 C CA . PRO A 1 90 ? -14.168 -0.238 10.008 1.00 96.94 90 PRO A CA 1
ATOM 653 C C . PRO A 1 90 ? -13.413 -0.875 8.841 1.00 96.94 90 PRO A C 1
ATOM 655 O O . PRO A 1 90 ? -13.522 -0.424 7.701 1.00 96.94 90 PRO A O 1
ATOM 658 N N . VAL A 1 91 ? -12.660 -1.930 9.126 1.00 97.50 91 VAL A N 1
ATOM 659 C CA . VAL A 1 91 ? -11.937 -2.719 8.127 1.00 97.50 91 VAL A CA 1
ATOM 660 C C . VAL A 1 91 ? -12.136 -4.200 8.413 1.00 97.50 91 VAL A C 1
ATOM 662 O O . VAL A 1 91 ? -12.354 -4.604 9.556 1.00 97.50 91 VAL A O 1
ATOM 665 N N . ARG A 1 92 ? -12.053 -5.029 7.379 1.00 97.31 92 ARG A N 1
ATOM 666 C CA . ARG A 1 92 ? -12.086 -6.483 7.503 1.00 97.31 92 ARG A CA 1
ATOM 667 C C . ARG A 1 92 ? -10.793 -7.043 6.938 1.00 97.31 92 ARG A C 1
ATOM 669 O O . ARG A 1 92 ? -10.454 -6.767 5.795 1.00 97.31 92 ARG A O 1
ATOM 676 N N . ILE A 1 93 ? -10.067 -7.805 7.748 1.00 95.31 93 ILE A N 1
ATOM 677 C CA . ILE A 1 93 ? -8.792 -8.425 7.378 1.00 95.31 93 ILE A CA 1
ATOM 678 C C . ILE A 1 93 ? -8.958 -9.932 7.523 1.00 95.31 93 ILE A C 1
ATOM 680 O O . ILE A 1 93 ? -9.269 -10.411 8.615 1.00 95.31 93 ILE A O 1
ATOM 684 N N . ARG A 1 94 ? -8.779 -10.677 6.423 1.00 91.25 94 ARG A N 1
ATOM 685 C CA . ARG A 1 94 ? -8.981 -12.141 6.369 1.00 91.25 94 ARG A CA 1
ATOM 686 C C . ARG A 1 94 ? -10.318 -12.576 6.998 1.00 91.25 94 ARG A C 1
ATOM 688 O O . ARG A 1 94 ? -10.366 -13.471 7.838 1.00 91.25 94 ARG A O 1
ATOM 695 N N . GLY A 1 95 ? -11.399 -11.871 6.662 1.00 91.88 95 GLY A N 1
ATOM 696 C CA . GLY A 1 95 ? -12.745 -12.141 7.184 1.00 91.88 95 GLY A CA 1
ATOM 697 C C . GLY A 1 95 ? -13.024 -11.651 8.615 1.00 91.88 95 GLY A C 1
ATOM 698 O O . GLY A 1 95 ? -14.190 -11.553 8.991 1.00 91.88 95 GLY A O 1
ATOM 699 N N . LYS A 1 96 ? -12.008 -11.278 9.407 1.00 95.12 96 LYS A N 1
ATOM 700 C CA . LYS A 1 96 ? -12.193 -10.735 10.763 1.00 95.12 96 LYS A CA 1
ATOM 701 C C . LYS A 1 96 ? -12.347 -9.216 10.728 1.00 95.12 96 LYS A C 1
ATOM 703 O O . LYS A 1 96 ? -11.582 -8.522 10.063 1.00 95.12 96 LYS A O 1
ATOM 708 N N . GLU A 1 97 ? -13.333 -8.701 11.456 1.00 96.44 97 GLU A N 1
ATOM 709 C CA . GLU A 1 97 ? -13.593 -7.263 11.561 1.00 96.44 97 GLU A CA 1
ATOM 710 C C . GLU A 1 97 ? -12.692 -6.585 12.595 1.00 96.44 97 GLU A C 1
ATOM 712 O O . GLU A 1 97 ? -12.403 -7.134 13.662 1.00 96.44 97 GLU A O 1
ATOM 717 N N . TYR A 1 98 ? -12.284 -5.365 12.265 1.00 97.56 98 TYR A N 1
ATOM 718 C CA . TYR A 1 98 ? -11.466 -4.487 13.082 1.00 97.56 98 TYR A CA 1
ATOM 719 C C . TYR A 1 98 ? -11.940 -3.042 12.941 1.00 97.56 98 TYR A C 1
ATOM 721 O O . TYR A 1 98 ? -12.478 -2.641 11.907 1.00 97.56 98 TYR A O 1
ATOM 729 N N . THR A 1 99 ? -11.647 -2.230 13.952 1.00 97.69 99 THR A N 1
ATOM 730 C CA . THR A 1 99 ? -11.754 -0.773 13.857 1.00 97.69 99 THR A CA 1
ATOM 731 C C . THR A 1 99 ? -10.351 -0.189 13.778 1.00 97.69 99 THR A C 1
ATOM 733 O O . THR A 1 99 ? -9.529 -0.418 14.664 1.00 97.69 99 THR A O 1
ATOM 736 N N . ALA A 1 100 ? -10.059 0.553 12.713 1.00 97.69 100 ALA A N 1
ATOM 737 C CA . ALA A 1 100 ? -8.831 1.321 12.583 1.00 97.69 100 ALA A CA 1
ATOM 738 C C . ALA A 1 100 ? -9.018 2.703 13.221 1.00 97.69 100 ALA A C 1
ATOM 740 O O . ALA A 1 100 ? -9.630 3.601 12.633 1.00 97.69 100 ALA A O 1
ATOM 741 N N . THR A 1 101 ? -8.468 2.881 14.419 1.00 96.25 101 THR A N 1
ATOM 742 C CA . THR A 1 101 ? -8.441 4.171 15.112 1.00 96.25 101 THR A CA 1
ATOM 743 C C . THR A 1 101 ? -7.194 4.936 14.694 1.00 96.25 101 THR A C 1
ATOM 745 O O . THR A 1 101 ? -6.065 4.475 14.881 1.00 96.25 101 THR A O 1
ATOM 748 N N . MET A 1 102 ? -7.386 6.113 14.096 1.00 93.69 102 MET A N 1
ATOM 749 C CA . MET A 1 102 ? -6.314 6.894 13.480 1.00 93.69 102 MET A CA 1
ATOM 750 C C . MET A 1 102 ? -6.434 8.379 13.810 1.00 93.69 102 MET A C 1
ATOM 752 O O . MET A 1 102 ? -7.522 8.902 14.031 1.00 93.69 102 MET A O 1
ATOM 756 N N . SER A 1 103 ? -5.304 9.078 13.792 1.00 90.06 103 SER A N 1
ATOM 757 C CA . SER A 1 103 ? -5.234 10.532 13.907 1.00 90.06 103 SER A CA 1
ATOM 758 C C . SER A 1 103 ? -4.675 11.131 12.625 1.00 90.06 103 SER A C 1
ATOM 760 O O . SER A 1 103 ? -3.735 10.593 12.032 1.00 90.06 103 SER A O 1
ATOM 762 N N . ARG A 1 104 ? -5.252 12.258 12.202 1.00 88.81 104 ARG A N 1
ATOM 763 C CA . ARG A 1 104 ? -4.765 13.011 11.046 1.00 88.81 104 ARG A CA 1
ATOM 764 C C . ARG A 1 104 ? -3.356 13.535 11.327 1.00 88.81 104 ARG A C 1
ATOM 766 O O . ARG A 1 104 ? -3.084 14.097 12.385 1.00 88.81 104 ARG A O 1
ATOM 773 N N . MET A 1 105 ? -2.462 13.337 10.370 1.00 84.00 105 MET A N 1
ATOM 774 C CA . MET A 1 105 ? -1.105 13.859 10.393 1.00 84.00 105 MET A CA 1
ATOM 775 C C . MET A 1 105 ? -1.118 15.330 9.971 1.00 84.00 105 MET A C 1
ATOM 777 O O . MET A 1 105 ? -1.770 15.699 8.994 1.00 84.00 105 MET A O 1
ATOM 781 N N . ASN A 1 106 ? -0.369 16.163 10.692 1.00 77.50 106 ASN A N 1
ATOM 782 C CA . ASN A 1 106 ? -0.232 17.582 10.384 1.00 77.50 106 ASN A CA 1
ATOM 783 C C . ASN A 1 106 ? 1.096 17.827 9.663 1.00 77.50 106 ASN A C 1
ATOM 785 O O . ASN A 1 106 ? 2.163 17.725 10.264 1.00 77.50 106 ASN A O 1
ATOM 789 N N . PHE A 1 107 ? 1.018 18.179 8.382 1.00 71.44 107 PHE A N 1
ATOM 790 C CA . PHE A 1 107 ? 2.136 18.713 7.607 1.00 71.44 107 PHE A CA 1
ATOM 791 C C . PHE A 1 107 ? 1.916 20.222 7.415 1.00 71.44 107 PHE A C 1
ATOM 793 O O . PHE A 1 107 ? 0.768 20.661 7.334 1.00 71.44 107 PHE A O 1
ATOM 800 N N . ALA A 1 108 ? 2.988 21.024 7.408 1.00 55.66 108 ALA A N 1
ATOM 801 C CA . ALA A 1 108 ? 2.899 22.485 7.298 1.00 55.66 108 ALA A CA 1
ATOM 802 C C . ALA A 1 108 ? 2.009 22.912 6.110 1.00 55.66 108 ALA A C 1
ATOM 804 O O . ALA A 1 108 ? 2.087 22.346 5.022 1.00 55.66 108 ALA A O 1
ATOM 805 N N . ALA A 1 109 ? 1.109 23.862 6.373 1.00 51.53 109 ALA A N 1
ATOM 806 C CA . ALA A 1 109 ? -0.198 23.931 5.733 1.00 51.53 109 ALA A CA 1
ATOM 807 C C . ALA A 1 109 ? -0.195 24.400 4.268 1.00 51.53 109 ALA A C 1
ATOM 809 O O . ALA A 1 109 ? 0.147 25.534 3.941 1.00 51.53 109 ALA A O 1
ATOM 810 N N . THR A 1 110 ? -0.746 23.557 3.402 1.00 56.25 110 THR A N 1
ATOM 811 C CA . THR A 1 110 ? -1.632 23.988 2.316 1.00 56.25 110 THR A CA 1
ATOM 812 C C . THR A 1 110 ? -2.792 23.001 2.323 1.00 56.25 110 THR A C 1
ATOM 814 O O . THR A 1 110 ? -2.555 21.800 2.198 1.00 56.25 110 THR A O 1
ATOM 817 N N . ASP A 1 111 ? -4.024 23.464 2.554 1.00 71.50 111 ASP A N 1
ATOM 818 C CA . ASP A 1 111 ? -5.195 22.584 2.466 1.00 71.50 111 ASP A CA 1
ATOM 819 C C . ASP A 1 111 ? -5.429 22.246 0.994 1.00 71.50 111 ASP A C 1
ATOM 821 O O . ASP A 1 111 ? -5.989 23.024 0.226 1.00 71.50 111 ASP A O 1
ATOM 825 N N . ASN A 1 112 ? -4.882 21.111 0.585 1.00 74.50 112 ASN A N 1
ATOM 826 C CA . ASN A 1 112 ? -4.933 20.604 -0.778 1.00 74.50 112 ASN A CA 1
ATOM 827 C C . ASN A 1 112 ? -5.992 19.499 -0.935 1.00 74.50 112 ASN A C 1
ATOM 829 O O . ASN A 1 112 ? -6.005 18.826 -1.964 1.00 74.50 112 ASN A O 1
ATOM 833 N N . GLY A 1 113 ? -6.843 19.289 0.080 1.00 83.00 113 GLY A N 1
ATOM 834 C CA . GLY A 1 113 ? -7.847 18.225 0.092 1.00 83.00 113 GLY A CA 1
ATOM 835 C C . GLY A 1 113 ? -7.268 16.808 0.169 1.00 83.00 113 GLY A C 1
ATOM 836 O O . GLY A 1 113 ? -7.986 15.853 -0.116 1.00 83.00 113 GLY A O 1
ATOM 837 N N . ILE A 1 114 ? -5.983 16.656 0.513 1.00 85.19 114 ILE A N 1
ATOM 838 C CA . ILE A 1 114 ? -5.320 15.364 0.720 1.00 85.19 114 ILE A CA 1
ATOM 839 C C . ILE A 1 114 ? -4.980 15.229 2.198 1.00 85.19 114 ILE A C 1
ATOM 841 O O . ILE A 1 114 ? -4.248 16.042 2.769 1.00 85.19 114 ILE A O 1
ATOM 845 N N . TYR A 1 115 ? -5.487 14.172 2.820 1.00 86.88 115 TYR A N 1
ATOM 846 C CA . TYR A 1 115 ? -5.365 13.959 4.254 1.00 86.88 115 TYR A CA 1
ATOM 847 C C . TYR A 1 115 ? -4.718 12.614 4.538 1.00 86.88 115 TYR A C 1
ATOM 849 O O . TYR A 1 115 ? -5.201 11.573 4.098 1.00 86.88 115 TYR A O 1
ATOM 857 N N . SER A 1 116 ? -3.622 12.651 5.293 1.00 88.44 116 SER A N 1
ATOM 858 C CA . SER A 1 116 ? -2.915 11.461 5.759 1.00 88.44 116 SER A CA 1
ATOM 859 C C . SER A 1 116 ? -3.215 11.208 7.227 1.00 88.44 116 SER A C 1
ATOM 861 O O . SER A 1 116 ? -3.322 12.138 8.025 1.00 88.44 116 SER A O 1
ATOM 863 N N . TYR A 1 117 ? -3.304 9.940 7.587 1.00 89.69 117 TYR A N 1
ATOM 864 C CA . TYR A 1 117 ? -3.689 9.438 8.890 1.00 89.69 117 TYR A CA 1
ATOM 865 C C . TYR A 1 117 ? -2.685 8.377 9.330 1.00 89.69 117 TYR A C 1
ATOM 867 O O . TYR A 1 117 ? -2.189 7.589 8.522 1.00 89.69 117 TYR A O 1
ATOM 875 N N . ARG A 1 118 ? -2.402 8.351 10.631 1.00 90.12 118 ARG A N 1
ATOM 876 C CA . ARG A 1 118 ? -1.611 7.306 11.282 1.00 90.12 118 ARG A CA 1
ATOM 877 C C . ARG A 1 118 ? -2.397 6.746 12.456 1.00 90.12 118 ARG A C 1
ATOM 879 O O . ARG A 1 118 ? -2.997 7.509 13.210 1.00 90.12 118 ARG A O 1
ATOM 886 N N . GLY A 1 119 ? -2.374 5.433 12.637 1.00 92.69 119 GLY A N 1
ATOM 887 C CA . GLY A 1 119 ? -3.128 4.786 13.702 1.00 92.69 119 GLY A CA 1
ATOM 888 C C . GLY A 1 119 ? -2.799 3.319 13.907 1.00 92.69 119 GLY A C 1
ATOM 889 O O . GLY A 1 119 ? -1.706 2.862 13.570 1.00 92.69 119 GLY A O 1
ATOM 890 N N . LYS A 1 120 ? -3.756 2.606 14.500 1.00 96.19 120 LYS A N 1
ATOM 891 C CA . LYS A 1 120 ? -3.676 1.185 14.856 1.00 96.19 120 LYS A CA 1
ATOM 892 C C . LYS A 1 120 ? -5.037 0.513 14.696 1.00 96.19 120 LYS A C 1
ATOM 894 O O . LYS A 1 120 ? -6.057 1.190 14.595 1.00 96.19 120 LYS A O 1
ATOM 899 N N . LEU A 1 121 ? -5.034 -0.815 14.695 1.00 97.88 121 LEU A N 1
ATOM 900 C CA . LEU A 1 121 ? -6.244 -1.621 14.807 1.00 97.88 121 LEU A CA 1
ATOM 901 C C . LEU A 1 121 ? -6.576 -1.816 16.290 1.00 97.88 121 LEU A C 1
ATOM 903 O O . LEU A 1 121 ? -5.715 -2.211 17.082 1.00 97.88 121 LEU A O 1
ATOM 907 N N . ASP A 1 122 ? -7.817 -1.530 16.668 1.00 96.31 122 ASP A N 1
ATOM 908 C CA . ASP A 1 122 ? -8.277 -1.646 18.048 1.00 96.31 122 ASP A CA 1
ATOM 909 C C . ASP A 1 122 ? -8.125 -3.083 18.564 1.00 96.31 122 ASP A C 1
ATOM 911 O O . ASP A 1 122 ? -8.421 -4.057 17.872 1.00 96.31 122 ASP A O 1
ATOM 915 N N . GLY A 1 123 ? -7.640 -3.217 19.800 1.00 93.62 123 GLY A N 1
ATOM 916 C CA . GLY A 1 123 ? -7.377 -4.515 20.427 1.00 93.62 123 GLY A CA 1
ATOM 917 C C . GLY A 1 123 ? -6.093 -5.216 19.964 1.00 93.62 123 GLY A C 1
ATOM 918 O O . GLY A 1 123 ? -5.681 -6.180 20.607 1.00 93.62 123 GLY A O 1
ATOM 919 N N . GLU A 1 124 ? -5.406 -4.720 18.930 1.00 95.56 124 GLU A N 1
ATOM 920 C CA . GLU A 1 124 ? -4.218 -5.368 18.363 1.00 95.56 124 GLU A CA 1
ATOM 921 C C . GLU A 1 124 ? -2.926 -4.622 18.733 1.00 95.56 124 GLU A C 1
ATOM 923 O O . GLU A 1 124 ? -2.646 -3.516 18.262 1.00 95.56 124 GLU A O 1
ATOM 928 N N . LYS A 1 125 ? -2.091 -5.256 19.570 1.00 87.38 125 LYS A N 1
ATOM 929 C CA . LYS A 1 125 ? -0.829 -4.667 20.065 1.00 87.38 125 LYS A CA 1
ATOM 930 C C . LYS A 1 125 ? 0.203 -4.458 18.955 1.00 87.38 125 LYS A C 1
ATOM 932 O O . LYS A 1 125 ? 0.938 -3.471 18.988 1.00 87.38 125 LYS A O 1
ATOM 937 N N . SER A 1 126 ? 0.252 -5.389 18.003 1.00 87.38 126 SER A N 1
ATOM 938 C CA . SER A 1 126 ? 1.191 -5.399 16.880 1.00 87.38 126 SER A CA 1
ATOM 939 C C . SER A 1 126 ? 0.472 -5.003 15.593 1.00 87.38 126 SER A C 1
ATOM 941 O O . SER A 1 126 ? 0.290 -5.807 14.677 1.00 87.38 126 SER A O 1
ATOM 943 N N . SER A 1 127 ? -0.005 -3.758 15.565 1.00 93.56 127 SER A N 1
ATOM 944 C CA . SER A 1 127 ? -0.641 -3.176 14.390 1.00 93.56 127 SER A CA 1
ATOM 945 C C . SER A 1 127 ? -0.145 -1.760 14.118 1.00 93.56 127 SER A C 1
ATOM 947 O O . SER A 1 127 ? 0.197 -1.006 15.036 1.00 93.56 127 SER A O 1
ATOM 949 N N . GLU A 1 128 ? -0.108 -1.406 12.839 1.00 90.81 128 GLU A N 1
ATOM 950 C CA . GLU A 1 128 ? 0.156 -0.053 12.360 1.00 90.81 128 GLU A CA 1
ATOM 951 C C . GLU A 1 128 ? -0.752 0.223 11.167 1.00 90.81 128 GLU A C 1
ATOM 953 O O . GLU A 1 128 ? -0.893 -0.616 10.281 1.00 90.81 128 GLU A O 1
ATOM 958 N N . VAL A 1 129 ? -1.352 1.407 11.139 1.00 93.06 129 VAL A N 1
ATOM 959 C CA . VAL A 1 129 ? -2.145 1.883 10.011 1.00 93.06 129 VAL A CA 1
ATOM 960 C C . VAL A 1 129 ? -1.554 3.194 9.515 1.00 93.06 129 VAL A C 1
ATOM 962 O O . VAL A 1 129 ? -1.386 4.134 10.296 1.00 93.06 129 VAL A O 1
ATOM 965 N N . LEU A 1 130 ? -1.259 3.262 8.220 1.00 89.06 130 LEU A N 1
ATOM 966 C CA . LEU A 1 130 ? -1.003 4.497 7.484 1.00 89.06 130 LEU A CA 1
ATOM 967 C C . LEU A 1 130 ? -2.026 4.592 6.363 1.00 89.06 130 LEU A C 1
ATOM 969 O O . LEU A 1 130 ? -2.200 3.641 5.609 1.00 89.06 130 LEU A O 1
ATOM 973 N N . PHE A 1 131 ? -2.710 5.720 6.256 1.00 92.50 131 PHE A N 1
ATOM 974 C CA . PHE A 1 131 ? -3.808 5.864 5.312 1.00 92.50 131 PHE A CA 1
ATOM 975 C C . PHE A 1 131 ? -3.856 7.285 4.773 1.00 92.50 131 PHE A C 1
ATOM 977 O O . PHE A 1 131 ? -3.811 8.232 5.550 1.00 92.50 131 PHE A O 1
ATOM 984 N N . THR A 1 132 ? -3.956 7.449 3.463 1.00 88.62 132 THR A N 1
ATOM 985 C CA . THR A 1 132 ? -4.062 8.749 2.804 1.00 88.62 132 THR A CA 1
ATOM 986 C C . THR A 1 132 ? -5.253 8.741 1.867 1.00 88.62 132 THR A C 1
ATOM 988 O O . THR A 1 132 ? -5.429 7.812 1.084 1.00 88.62 132 THR A O 1
ATOM 991 N N . THR A 1 133 ? -6.060 9.795 1.937 1.00 90.00 133 THR A N 1
ATOM 992 C CA . THR A 1 133 ? -7.283 9.927 1.147 1.00 90.00 133 THR A CA 1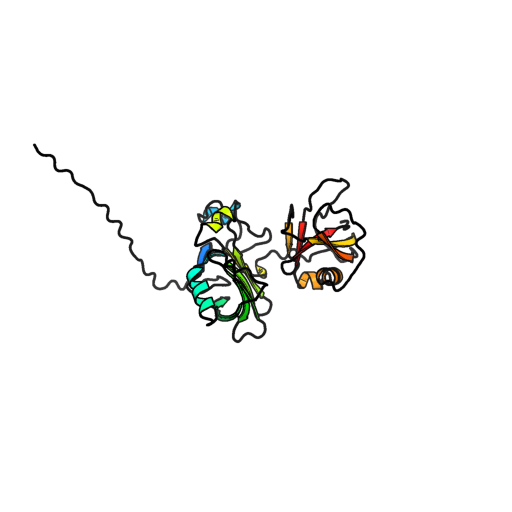
ATOM 993 C C . THR A 1 133 ? -7.463 11.346 0.610 1.00 90.00 133 THR A C 1
ATOM 995 O O . THR A 1 133 ? -6.956 12.312 1.187 1.00 90.00 133 THR A O 1
ATOM 998 N N . SER A 1 134 ? -8.188 11.463 -0.497 1.00 86.12 134 SER A N 1
ATOM 999 C CA . SER A 1 134 ? -8.721 12.703 -1.066 1.00 86.12 134 SER A CA 1
ATOM 1000 C C . SER A 1 134 ? -10.117 12.441 -1.656 1.00 86.12 134 SER A C 1
ATOM 1002 O O . SER A 1 134 ? -10.743 11.420 -1.370 1.00 86.12 134 SER A O 1
ATOM 1004 N N . SER A 1 135 ? -10.635 13.343 -2.494 1.00 83.94 135 SER A N 1
ATOM 1005 C CA . SER A 1 135 ? -11.880 13.115 -3.240 1.00 83.94 135 SER A CA 1
ATOM 1006 C C . SER A 1 135 ? -11.814 11.953 -4.244 1.00 83.94 135 SER A C 1
ATOM 1008 O O . SER A 1 135 ? -12.860 11.427 -4.611 1.00 83.94 135 SER A O 1
ATOM 1010 N N . ASN A 1 136 ? -10.620 11.572 -4.707 1.00 80.00 136 ASN A N 1
ATOM 1011 C CA . ASN A 1 136 ? -10.405 10.567 -5.759 1.00 80.00 136 ASN A CA 1
ATOM 1012 C C . ASN A 1 136 ? -9.066 9.814 -5.631 1.00 80.00 136 ASN A C 1
ATOM 1014 O O . ASN A 1 136 ? -8.618 9.163 -6.571 1.00 80.00 136 ASN A O 1
ATOM 1018 N N . LEU A 1 137 ? -8.381 9.941 -4.501 1.00 83.50 137 LEU A N 1
ATOM 1019 C CA . LEU A 1 137 ? -7.177 9.188 -4.187 1.00 83.50 137 LEU A CA 1
ATOM 1020 C C . LEU A 1 137 ? -7.432 8.441 -2.896 1.00 83.50 137 LEU A C 1
ATOM 1022 O O . LEU A 1 137 ? -7.883 9.037 -1.921 1.00 83.50 137 LEU A O 1
ATOM 1026 N N . LEU A 1 138 ? -7.055 7.174 -2.872 1.00 90.25 138 LEU A N 1
ATOM 1027 C CA . LEU A 1 138 ? -6.971 6.404 -1.653 1.00 90.25 138 LEU A CA 1
ATOM 1028 C C . LEU A 1 138 ? -5.717 5.538 -1.721 1.00 90.25 138 LEU A C 1
ATOM 1030 O O . LEU A 1 138 ? -5.462 4.826 -2.686 1.00 90.25 138 LEU A O 1
ATOM 1034 N N . THR A 1 139 ? -4.890 5.620 -0.690 1.00 91.31 139 THR A N 1
ATOM 1035 C CA . THR A 1 139 ? -3.774 4.698 -0.507 1.00 91.31 139 THR A CA 1
ATOM 1036 C C . THR A 1 139 ? -3.637 4.360 0.962 1.00 91.31 139 THR A C 1
ATOM 1038 O O . THR A 1 139 ? -3.911 5.182 1.837 1.00 91.31 139 THR A O 1
ATOM 1041 N N . GLY A 1 140 ? -3.261 3.124 1.251 1.00 91.88 140 GLY A N 1
ATOM 1042 C CA . GLY A 1 140 ? -3.247 2.625 2.609 1.00 91.88 140 GLY A CA 1
ATOM 1043 C C . GLY A 1 140 ? -2.254 1.501 2.799 1.00 91.88 140 GLY A C 1
ATOM 1044 O O . GLY A 1 140 ? -1.988 0.717 1.894 1.00 91.88 140 GLY A O 1
ATOM 1045 N N . ARG A 1 141 ? -1.741 1.421 4.019 1.00 92.25 141 ARG A N 1
ATOM 1046 C CA . ARG A 1 141 ? -0.921 0.333 4.521 1.00 92.25 141 ARG A CA 1
ATOM 1047 C C . ARG A 1 141 ? -1.442 -0.061 5.891 1.00 92.25 141 ARG A C 1
ATOM 1049 O O . ARG A 1 141 ? -1.409 0.742 6.825 1.00 92.25 141 ARG A O 1
ATOM 1056 N N . PHE A 1 142 ? -1.895 -1.299 6.003 1.00 95.88 142 PHE A N 1
ATOM 1057 C CA . PHE A 1 142 ? -2.384 -1.885 7.242 1.00 95.88 142 PHE A CA 1
ATOM 1058 C C . PHE A 1 142 ? -1.470 -3.046 7.601 1.00 95.88 142 PHE A C 1
ATOM 1060 O O . PHE A 1 142 ? -1.396 -4.025 6.870 1.00 95.88 142 PHE A O 1
ATOM 1067 N N . THR A 1 143 ? -0.757 -2.932 8.712 1.00 90.62 143 THR A N 1
ATOM 1068 C CA . THR A 1 143 ? 0.125 -3.982 9.218 1.00 90.62 143 THR A CA 1
ATOM 1069 C C . THR A 1 143 ? -0.546 -4.656 10.403 1.00 90.62 143 THR A C 1
ATOM 1071 O O . THR A 1 143 ? -0.970 -3.969 11.334 1.00 90.62 143 THR A O 1
ATOM 1074 N N . LEU A 1 144 ? -0.612 -5.985 10.397 1.00 90.88 144 LEU A N 1
ATOM 1075 C CA . LEU A 1 144 ? -1.139 -6.799 11.489 1.00 90.88 144 LEU A CA 1
ATOM 1076 C C . LEU A 1 144 ? -0.232 -8.013 11.693 1.00 90.88 144 LEU A C 1
ATOM 1078 O O . LEU A 1 144 ? -0.062 -8.825 10.790 1.00 90.88 144 LEU A O 1
ATOM 1082 N N . ASN A 1 145 ? 0.345 -8.147 12.890 1.00 87.12 145 ASN A N 1
ATOM 1083 C CA . ASN A 1 145 ? 1.194 -9.286 13.266 1.00 87.12 145 ASN A CA 1
ATOM 1084 C C . ASN A 1 145 ? 2.344 -9.570 12.275 1.00 87.12 145 ASN A C 1
ATOM 1086 O O . ASN A 1 145 ? 2.719 -10.719 12.064 1.00 87.12 145 ASN A O 1
ATOM 1090 N N . GLY A 1 146 ? 2.916 -8.516 11.683 1.00 76.81 146 GLY A N 1
ATOM 1091 C CA . GLY A 1 146 ? 4.040 -8.600 10.740 1.00 76.81 146 GLY A CA 1
ATOM 1092 C C . GLY A 1 146 ? 3.640 -8.752 9.270 1.00 76.81 146 GLY A C 1
ATOM 1093 O O . GLY A 1 146 ? 4.465 -8.504 8.397 1.00 76.81 146 GLY A O 1
ATOM 1094 N N . GLU A 1 147 ? 2.384 -9.077 8.976 1.00 85.12 147 GLU A N 1
ATOM 1095 C CA . GLU A 1 147 ? 1.855 -9.063 7.614 1.00 85.12 147 GLU A CA 1
ATOM 1096 C C . GLU A 1 147 ? 1.349 -7.666 7.252 1.00 85.12 147 GLU A C 1
ATOM 1098 O O . GLU A 1 147 ? 0.767 -6.975 8.090 1.00 85.12 147 GLU A O 1
ATOM 1103 N N . THR A 1 148 ? 1.562 -7.248 6.004 1.00 87.44 148 THR A N 1
ATOM 1104 C CA . THR A 1 148 ? 1.112 -5.942 5.509 1.00 87.44 148 THR A CA 1
ATOM 1105 C C . THR A 1 148 ? 0.112 -6.097 4.371 1.00 87.44 148 THR A C 1
ATOM 1107 O O . THR A 1 148 ? 0.360 -6.838 3.424 1.00 87.44 148 THR A O 1
ATOM 1110 N N . PHE A 1 149 ? -0.980 -5.343 4.443 1.00 94.56 149 PHE A N 1
ATOM 1111 C CA . PHE A 1 149 ? -2.012 -5.215 3.422 1.00 94.56 149 PHE A CA 1
ATOM 1112 C C . PHE A 1 149 ? -1.929 -3.814 2.822 1.00 94.56 149 PHE A C 1
ATOM 1114 O O . PHE A 1 149 ? -1.956 -2.815 3.550 1.00 94.56 149 PHE A O 1
ATOM 1121 N N . TRP A 1 150 ? -1.809 -3.748 1.504 1.00 94.62 150 TRP A N 1
ATOM 1122 C CA . TRP A 1 150 ? -1.648 -2.510 0.757 1.00 94.62 150 TRP A CA 1
ATOM 1123 C C . TRP A 1 150 ? -2.913 -2.159 -0.003 1.00 94.62 150 TRP A C 1
ATOM 1125 O O . TRP A 1 150 ? -3.634 -3.041 -0.462 1.00 94.62 150 TRP A O 1
ATOM 1135 N N . ILE A 1 151 ? -3.145 -0.859 -0.142 1.00 95.62 151 ILE A N 1
ATOM 1136 C CA . ILE A 1 151 ? -4.134 -0.281 -1.038 1.00 95.62 151 ILE A CA 1
ATOM 1137 C C . ILE A 1 151 ? -3.418 0.764 -1.883 1.00 95.62 151 ILE A C 1
ATOM 1139 O O . ILE A 1 151 ? -2.883 1.739 -1.345 1.00 95.62 151 ILE A O 1
ATOM 1143 N N . GLU A 1 152 ? -3.415 0.578 -3.196 1.00 91.44 152 GLU A N 1
ATOM 1144 C CA . GLU A 1 152 ? -2.723 1.472 -4.123 1.00 91.44 152 GLU A CA 1
ATOM 1145 C C . GLU A 1 152 ? -3.623 1.856 -5.290 1.00 91.44 152 GLU A C 1
ATOM 1147 O O . GLU A 1 152 ? -4.253 0.999 -5.905 1.00 91.44 152 GLU A O 1
ATOM 1152 N N . ALA A 1 153 ? -3.677 3.147 -5.613 1.00 89.56 153 ALA A N 1
ATOM 1153 C CA . ALA A 1 153 ? -4.343 3.630 -6.816 1.00 89.56 153 ALA A CA 1
ATOM 1154 C C . ALA A 1 153 ? -3.520 3.257 -8.057 1.00 89.56 153 ALA A C 1
ATOM 1156 O O . ALA A 1 153 ? -2.329 3.560 -8.129 1.00 89.56 153 ALA A O 1
ATOM 1157 N N . VAL A 1 154 ? -4.163 2.644 -9.054 1.00 88.69 154 VAL A N 1
ATOM 1158 C CA . VAL A 1 154 ? -3.470 2.113 -10.245 1.00 88.69 154 VAL A CA 1
ATOM 1159 C C . VAL A 1 154 ? -3.888 2.768 -11.553 1.00 88.69 154 VAL A C 1
ATOM 1161 O O . VAL A 1 154 ? -3.224 2.569 -12.572 1.00 88.69 154 VAL A O 1
ATOM 1164 N N . GLU A 1 155 ? -4.944 3.585 -11.561 1.00 82.94 155 GLU A N 1
ATOM 1165 C CA . GLU A 1 155 ? -5.272 4.363 -12.755 1.00 82.94 155 GLU A CA 1
ATOM 1166 C C . GLU A 1 155 ? -4.212 5.431 -13.041 1.00 82.94 155 GLU A C 1
ATOM 1168 O O . GLU A 1 155 ? -3.698 6.116 -12.152 1.00 82.94 155 GLU A O 1
ATOM 1173 N N . ASN A 1 156 ? -3.912 5.627 -14.326 1.00 73.25 156 ASN A N 1
ATOM 1174 C CA . ASN A 1 156 ? -3.094 6.752 -14.753 1.00 73.25 156 ASN A CA 1
ATOM 1175 C C . ASN A 1 156 ? -3.755 8.075 -14.323 1.00 73.25 156 ASN A C 1
ATOM 1177 O O . ASN A 1 156 ? -4.975 8.221 -14.374 1.00 73.25 156 ASN A O 1
ATOM 1181 N N . ARG A 1 157 ? -2.944 9.070 -13.949 1.00 64.12 157 ARG A N 1
ATOM 1182 C CA . ARG A 1 157 ? -3.390 10.356 -13.395 1.00 64.12 157 ARG A CA 1
ATOM 1183 C C . ARG A 1 157 ? -4.418 11.081 -14.270 1.00 64.12 157 ARG A C 1
ATOM 1185 O O . ARG A 1 157 ? -5.235 11.815 -13.731 1.00 64.12 157 ARG A O 1
ATOM 1192 N N . SER A 1 158 ? -4.370 10.916 -15.592 1.00 65.38 158 SER A N 1
ATOM 1193 C CA . SER A 1 158 ? -5.360 11.487 -16.516 1.00 65.38 158 SER A CA 1
ATOM 1194 C C . SER A 1 158 ? -6.730 10.811 -16.423 1.00 65.38 158 SER A C 1
ATOM 1196 O O . SER A 1 158 ? -7.735 11.501 -16.516 1.00 65.38 158 SER A O 1
ATOM 1198 N N . ARG A 1 159 ? -6.778 9.491 -16.202 1.00 66.56 159 ARG A N 1
ATOM 1199 C CA . ARG A 1 159 ? -8.021 8.726 -16.007 1.00 66.56 159 ARG A CA 1
ATOM 1200 C C . ARG A 1 159 ? -8.565 8.888 -14.589 1.00 66.56 159 ARG A C 1
ATOM 1202 O O . ARG A 1 159 ? -9.741 9.174 -14.418 1.00 66.56 159 ARG A O 1
ATOM 1209 N N . GLY A 1 160 ? -7.691 8.795 -13.587 1.00 62.62 160 GLY A N 1
ATOM 1210 C CA . GLY A 1 160 ? -8.091 8.844 -12.181 1.00 62.62 160 GLY A CA 1
ATOM 1211 C C . GLY A 1 160 ? -8.520 10.231 -11.689 1.00 62.62 160 GLY A C 1
ATOM 1212 O O . GLY A 1 160 ? -9.273 10.323 -10.728 1.00 62.62 160 GLY A O 1
ATOM 1213 N N . ARG A 1 161 ? -8.075 11.326 -12.331 1.00 65.81 161 ARG A N 1
ATOM 1214 C CA . ARG A 1 161 ? -8.409 12.687 -11.868 1.00 65.81 161 ARG A CA 1
ATOM 1215 C C . ARG A 1 161 ? -9.905 12.988 -11.959 1.00 65.81 161 ARG A C 1
ATOM 1217 O O . ARG A 1 161 ? -10.450 13.557 -11.019 1.00 65.81 161 ARG A O 1
ATOM 1224 N N . ASP A 1 162 ? -10.538 12.599 -13.058 1.00 69.06 162 ASP A N 1
ATOM 1225 C CA . ASP A 1 162 ? -11.943 12.923 -13.329 1.00 69.06 162 ASP A CA 1
ATOM 1226 C C . ASP A 1 162 ? -12.877 11.731 -13.055 1.00 69.06 162 ASP A C 1
ATOM 1228 O O . ASP A 1 162 ? -14.091 11.825 -13.229 1.00 69.06 162 ASP A O 1
ATOM 1232 N N . ASN A 1 163 ? -12.313 10.607 -12.605 1.00 74.50 163 ASN A N 1
ATOM 1233 C CA . ASN A 1 163 ? -13.060 9.429 -12.198 1.00 74.50 163 ASN A CA 1
ATOM 1234 C C . ASN A 1 163 ? -13.371 9.512 -10.690 1.00 74.50 163 ASN A C 1
ATOM 1236 O O . ASN A 1 163 ? -12.439 9.561 -9.889 1.00 74.50 163 ASN A O 1
ATOM 1240 N N . PRO A 1 164 ? -14.649 9.513 -10.270 1.00 73.06 164 PRO A N 1
ATOM 1241 C CA . PRO A 1 164 ? -15.017 9.495 -8.850 1.00 73.06 164 PRO A CA 1
ATOM 1242 C C . PRO A 1 164 ? -14.763 8.136 -8.171 1.00 73.06 164 PRO A C 1
ATOM 1244 O O . PRO A 1 164 ? -14.750 8.052 -6.943 1.00 73.06 164 PRO A O 1
ATOM 1247 N N . ALA A 1 165 ? -14.552 7.072 -8.951 1.00 80.50 165 ALA A N 1
ATOM 1248 C CA . ALA A 1 165 ? -14.275 5.721 -8.473 1.00 80.50 165 ALA A CA 1
ATOM 1249 C C . ALA A 1 165 ? -13.055 5.116 -9.200 1.00 80.50 165 ALA A C 1
ATOM 1251 O O . ALA A 1 165 ? -13.200 4.161 -9.969 1.00 80.50 165 ALA A O 1
ATOM 1252 N N . PRO A 1 166 ? -11.843 5.668 -8.998 1.00 88.50 166 PRO A N 1
ATOM 1253 C CA . PRO A 1 166 ? -10.641 5.135 -9.615 1.00 88.50 166 PRO A CA 1
ATOM 1254 C C . PRO A 1 166 ? -10.350 3.711 -9.145 1.00 88.50 166 PRO A C 1
ATOM 1256 O O . PRO A 1 166 ? -10.687 3.306 -8.025 1.00 88.50 166 PRO A O 1
ATOM 1259 N N . LEU A 1 167 ? -9.699 2.956 -10.025 1.00 92.94 167 LEU A N 1
ATOM 1260 C CA . LEU A 1 167 ? -9.249 1.602 -9.745 1.00 92.94 167 LEU A CA 1
ATOM 1261 C C . LEU A 1 167 ? -8.089 1.610 -8.755 1.00 92.94 167 LEU A C 1
ATOM 1263 O O . LEU A 1 167 ? -7.128 2.376 -8.885 1.00 92.94 167 LEU A O 1
ATOM 1267 N N . HIS A 1 168 ? -8.181 0.687 -7.810 1.00 93.94 168 HIS A N 1
ATOM 1268 C CA . HIS A 1 168 ? -7.160 0.398 -6.825 1.00 93.94 168 HIS A CA 1
ATOM 1269 C C . HIS A 1 168 ? -6.823 -1.083 -6.853 1.00 93.94 168 HIS A C 1
ATOM 1271 O O . HIS A 1 168 ? -7.658 -1.909 -7.229 1.00 93.94 168 HIS A O 1
ATOM 1277 N N . VAL A 1 169 ? -5.621 -1.418 -6.403 1.00 94.88 169 VAL A N 1
ATOM 1278 C CA . VAL A 1 169 ? -5.273 -2.788 -6.051 1.00 94.88 169 VAL A CA 1
ATOM 1279 C C . VAL A 1 169 ? -5.168 -2.962 -4.553 1.00 94.88 169 VAL A C 1
ATOM 1281 O O . VAL A 1 169 ? -4.691 -2.074 -3.846 1.00 94.88 169 VAL A O 1
ATOM 1284 N N . ILE A 1 170 ? -5.606 -4.130 -4.099 1.00 96.44 170 ILE A N 1
ATOM 1285 C CA . ILE A 1 170 ? -5.396 -4.633 -2.749 1.00 96.44 170 ILE A CA 1
ATOM 1286 C C . ILE A 1 170 ? -4.517 -5.875 -2.843 1.00 96.44 170 ILE A C 1
ATOM 1288 O O . ILE A 1 170 ? -4.799 -6.782 -3.628 1.00 96.44 170 ILE A O 1
ATOM 1292 N N . TYR A 1 171 ? -3.453 -5.929 -2.047 1.00 93.38 171 TYR A N 1
ATOM 1293 C CA . TYR A 1 171 ? -2.562 -7.088 -2.001 1.00 93.38 171 TYR A CA 1
ATOM 1294 C C . TYR A 1 171 ? -1.857 -7.217 -0.653 1.00 93.38 171 TYR A C 1
ATOM 1296 O O . TYR A 1 171 ? -1.768 -6.260 0.121 1.00 93.38 171 TYR A O 1
ATOM 1304 N N . ARG A 1 172 ? -1.351 -8.419 -0.367 1.00 91.75 172 ARG A N 1
ATOM 1305 C CA . ARG A 1 172 ? -0.580 -8.713 0.846 1.00 91.75 172 ARG A CA 1
ATOM 1306 C C . ARG A 1 172 ? 0.911 -8.678 0.572 1.00 91.75 172 ARG A C 1
ATOM 1308 O O . ARG A 1 172 ? 1.355 -8.902 -0.551 1.00 91.75 172 ARG A O 1
ATOM 1315 N N . SER A 1 173 ? 1.699 -8.531 1.629 1.00 84.44 173 SER A N 1
ATOM 1316 C CA . SER A 1 173 ? 3.152 -8.709 1.580 1.00 84.44 173 SER A CA 1
ATOM 1317 C C . SER A 1 173 ? 3.572 -10.067 0.998 1.00 84.44 173 SER A C 1
ATOM 1319 O O . SER A 1 173 ? 4.593 -10.141 0.326 1.00 84.44 173 SER A O 1
ATOM 1321 N N . GLU A 1 174 ? 2.783 -11.127 1.203 1.00 85.31 174 GLU A N 1
ATOM 1322 C CA . GLU A 1 174 ? 3.039 -12.467 0.640 1.00 85.31 174 GLU A CA 1
ATOM 1323 C C . GLU A 1 174 ? 2.758 -12.569 -0.869 1.00 85.31 174 GLU A C 1
ATOM 1325 O O . GLU A 1 174 ? 3.305 -13.440 -1.546 1.00 85.31 174 GLU A O 1
ATOM 1330 N N . ASP A 1 175 ? 1.903 -11.691 -1.401 1.00 87.25 175 ASP A N 1
ATOM 1331 C CA . ASP A 1 175 ? 1.485 -11.717 -2.805 1.00 87.25 175 ASP A CA 1
ATOM 1332 C C . ASP A 1 175 ? 2.445 -10.943 -3.720 1.00 87.25 175 ASP A C 1
ATOM 1334 O O . ASP A 1 175 ? 2.290 -10.930 -4.943 1.00 87.25 175 ASP A O 1
ATOM 1338 N N . VAL A 1 176 ? 3.467 -10.319 -3.146 1.00 80.38 176 VAL A N 1
ATOM 1339 C CA . VAL A 1 176 ? 4.585 -9.748 -3.885 1.00 80.38 176 VAL A CA 1
ATOM 1340 C C . VAL A 1 176 ? 5.628 -10.849 -4.053 1.00 80.38 176 VAL A C 1
ATOM 1342 O O . VAL A 1 176 ? 5.966 -11.544 -3.096 1.00 80.38 176 VAL A O 1
ATOM 1345 N N . VAL A 1 177 ? 6.154 -11.034 -5.271 1.00 68.69 177 VAL A N 1
ATOM 1346 C CA . VAL A 1 177 ? 7.367 -11.822 -5.505 1.00 68.69 177 VAL A CA 1
ATOM 1347 C C . VAL A 1 177 ? 8.391 -11.299 -4.507 1.00 68.69 177 VAL A C 1
ATOM 1349 O O . VAL A 1 177 ? 8.929 -10.206 -4.692 1.00 68.69 177 VAL A O 1
ATOM 1352 N N . ASN A 1 178 ? 8.686 -12.096 -3.482 1.00 52.19 178 ASN A N 1
ATOM 1353 C CA . ASN A 1 178 ? 9.911 -11.928 -2.735 1.00 52.19 178 ASN A CA 1
ATOM 1354 C C . ASN A 1 178 ? 11.012 -12.202 -3.756 1.00 52.19 178 ASN A C 1
ATOM 1356 O O . ASN A 1 178 ? 11.314 -13.350 -4.099 1.00 52.19 178 ASN A O 1
ATOM 1360 N N . ARG A 1 179 ? 11.505 -11.132 -4.378 1.00 51.47 179 ARG A N 1
ATOM 1361 C CA . ARG A 1 179 ? 12.766 -11.182 -5.094 1.00 51.47 179 ARG A CA 1
ATOM 1362 C C . ARG A 1 179 ? 13.706 -11.649 -4.011 1.00 51.47 179 ARG A C 1
ATOM 1364 O O . ARG A 1 179 ? 13.801 -10.971 -2.995 1.00 51.47 179 ARG A O 1
ATOM 1371 N N . GLY A 1 180 ? 14.264 -12.854 -4.158 1.00 50.22 180 GLY A N 1
ATOM 1372 C CA . GLY A 1 180 ? 15.213 -13.376 -3.175 1.00 50.22 180 GLY A CA 1
ATOM 1373 C C . GLY A 1 180 ? 16.179 -12.258 -2.772 1.00 50.22 180 GLY A C 1
ATOM 1374 O O . GLY A 1 180 ? 16.410 -11.382 -3.605 1.00 50.22 180 GLY A O 1
ATOM 1375 N N . PRO A 1 181 ? 16.677 -12.263 -1.525 1.00 53.22 181 PRO A N 1
ATOM 1376 C CA . PRO A 1 181 ? 17.169 -11.082 -0.818 1.00 53.22 181 PRO A CA 1
ATOM 1377 C C . PRO A 1 181 ? 17.902 -10.107 -1.731 1.00 53.22 181 PRO A C 1
ATOM 1379 O O . PRO A 1 181 ? 18.707 -10.554 -2.546 1.00 53.22 181 PRO A O 1
ATOM 1382 N N . ILE A 1 182 ? 17.660 -8.800 -1.600 1.00 61.84 182 ILE A N 1
ATOM 1383 C CA . ILE A 1 182 ? 18.468 -7.799 -2.312 1.00 61.84 182 ILE A CA 1
ATOM 1384 C C . ILE A 1 182 ? 19.945 -8.117 -2.041 1.00 61.84 182 ILE A C 1
ATOM 1386 O O . ILE A 1 182 ? 20.350 -8.232 -0.886 1.00 61.84 182 ILE A O 1
ATOM 1390 N N . LYS A 1 183 ? 20.750 -8.314 -3.095 1.00 65.31 183 LYS A N 1
ATOM 1391 C CA . LYS A 1 183 ? 22.175 -8.661 -2.948 1.00 65.31 183 LYS A CA 1
ATOM 1392 C C . LYS A 1 183 ? 23.053 -7.627 -3.599 1.00 65.31 183 LYS A C 1
ATOM 1394 O O . LYS A 1 183 ? 22.969 -7.378 -4.802 1.00 65.31 183 LYS A O 1
ATOM 1399 N N . LEU A 1 184 ? 23.915 -7.051 -2.780 1.00 63.38 184 LEU A N 1
ATOM 1400 C CA . LEU A 1 184 ? 25.000 -6.202 -3.219 1.00 63.38 184 LEU A CA 1
ATOM 1401 C C . LEU A 1 184 ? 26.259 -7.061 -3.253 1.00 63.38 184 LEU A C 1
ATOM 1403 O O . LEU A 1 184 ? 26.668 -7.611 -2.238 1.00 63.38 184 LEU A O 1
ATOM 1407 N N . CYS A 1 185 ? 26.843 -7.205 -4.435 1.00 56.41 185 CYS A N 1
ATOM 1408 C CA . CYS A 1 185 ? 28.078 -7.949 -4.640 1.00 56.41 185 CYS A CA 1
ATOM 1409 C C . CYS A 1 185 ? 29.121 -7.007 -5.257 1.00 56.41 185 CYS A C 1
ATOM 1411 O O . CYS A 1 185 ? 28.763 -6.098 -6.006 1.00 56.41 185 CYS A O 1
ATOM 1413 N N . GLY A 1 186 ? 30.400 -7.242 -4.960 1.00 52.84 186 GLY A N 1
ATOM 1414 C CA . GLY A 1 186 ? 31.505 -6.762 -5.793 1.00 52.84 186 GLY A CA 1
ATOM 1415 C C . GLY A 1 186 ? 32.012 -5.349 -5.508 1.00 52.84 186 GLY A C 1
ATOM 1416 O O . GLY A 1 186 ? 32.226 -4.576 -6.441 1.00 52.84 186 GLY A O 1
ATOM 1417 N N . GLY A 1 187 ? 32.289 -5.024 -4.241 1.00 61.78 187 GLY A N 1
ATOM 1418 C CA . GLY A 1 187 ? 33.077 -3.842 -3.873 1.00 61.78 187 GLY A CA 1
ATOM 1419 C C . GLY A 1 187 ? 32.287 -2.749 -3.157 1.00 61.78 187 GLY A C 1
ATOM 1420 O O . GLY A 1 187 ? 31.339 -3.029 -2.424 1.00 61.78 187 GLY A O 1
ATOM 1421 N N . GLY A 1 188 ? 32.735 -1.499 -3.312 1.00 70.12 188 GLY A N 1
ATOM 1422 C CA . GLY A 1 188 ? 32.132 -0.337 -2.659 1.00 70.12 188 GLY A CA 1
ATOM 1423 C C . GLY A 1 188 ? 30.857 0.145 -3.357 1.00 70.12 188 GLY A C 1
ATOM 1424 O O . GLY A 1 188 ? 30.815 0.202 -4.582 1.00 70.12 188 GLY A O 1
ATOM 1425 N N . PHE A 1 189 ? 29.839 0.540 -2.596 1.00 76.69 189 PHE A N 1
ATOM 1426 C CA . PHE A 1 189 ? 28.614 1.163 -3.099 1.00 76.69 189 PHE A CA 1
ATOM 1427 C C . PHE A 1 189 ? 28.462 2.588 -2.564 1.00 76.69 189 PHE A C 1
ATOM 1429 O O . PHE A 1 189 ? 28.896 2.901 -1.459 1.00 76.69 189 PHE A O 1
ATOM 1436 N N . GLU A 1 190 ? 27.803 3.446 -3.335 1.00 78.31 190 GLU A N 1
ATOM 1437 C CA . GLU A 1 190 ? 27.387 4.790 -2.922 1.00 78.31 190 GLU A CA 1
ATOM 1438 C C . GLU A 1 190 ? 25.870 4.918 -3.112 1.00 78.31 190 GLU A C 1
ATOM 1440 O O . GLU A 1 190 ? 25.323 4.419 -4.096 1.00 78.31 190 GLU A O 1
ATOM 1445 N N . VAL A 1 191 ? 25.190 5.591 -2.187 1.00 80.75 191 VAL A N 1
ATOM 1446 C CA . VAL A 1 191 ? 23.743 5.810 -2.196 1.00 80.75 191 VAL A CA 1
ATOM 1447 C C . VAL A 1 191 ? 23.452 7.299 -2.304 1.00 80.75 191 VAL A C 1
ATOM 1449 O O . VAL A 1 191 ? 23.943 8.120 -1.527 1.00 80.75 191 VAL A O 1
ATOM 1452 N N . TYR A 1 192 ? 22.597 7.643 -3.257 1.00 81.12 192 TYR A N 1
ATOM 1453 C CA . TYR A 1 192 ? 22.174 9.007 -3.527 1.00 81.12 192 TYR A CA 1
ATOM 1454 C C . TYR A 1 192 ? 20.668 9.106 -3.366 1.00 81.12 192 TYR A C 1
ATOM 1456 O O . TYR A 1 192 ? 19.916 8.459 -4.086 1.00 81.12 192 TYR A O 1
ATOM 1464 N N . ARG A 1 193 ? 20.212 9.930 -2.431 1.00 83.12 193 ARG A N 1
ATOM 1465 C CA . ARG A 1 193 ? 18.794 10.223 -2.242 1.00 83.12 193 ARG A CA 1
ATOM 1466 C C . ARG A 1 193 ? 18.284 11.088 -3.394 1.00 83.12 193 ARG A C 1
ATOM 1468 O O . ARG A 1 193 ? 18.901 12.105 -3.721 1.00 83.12 193 ARG A O 1
ATOM 1475 N N . LEU A 1 194 ? 17.149 10.716 -3.978 1.00 78.44 194 LEU A N 1
ATOM 1476 C CA . LEU A 1 194 ? 16.440 11.544 -4.950 1.00 78.44 194 LEU A CA 1
ATOM 1477 C C . LEU A 1 194 ? 15.668 12.650 -4.221 1.00 78.44 194 LEU A C 1
ATOM 1479 O O . LEU A 1 194 ? 14.910 12.379 -3.291 1.00 78.44 194 LEU A O 1
ATOM 1483 N N . ASN A 1 195 ? 15.854 13.903 -4.644 1.00 70.50 195 ASN A N 1
ATOM 1484 C CA . ASN A 1 195 ? 15.177 15.054 -4.032 1.00 70.50 195 ASN A CA 1
ATOM 1485 C C . ASN A 1 195 ? 13.774 15.312 -4.626 1.00 70.50 195 ASN A C 1
ATOM 1487 O O . ASN A 1 195 ? 13.082 16.227 -4.184 1.00 70.50 195 ASN A O 1
ATOM 1491 N N . GLN A 1 196 ? 13.375 14.563 -5.659 1.00 68.00 196 GLN A N 1
ATOM 1492 C CA . GLN A 1 196 ? 12.110 14.685 -6.397 1.00 68.00 196 GLN A CA 1
ATOM 1493 C C . GLN A 1 196 ? 11.631 13.291 -6.835 1.00 68.00 196 GLN A C 1
ATOM 1495 O O . GLN A 1 196 ? 12.361 12.316 -6.645 1.00 68.00 196 GLN A O 1
ATOM 1500 N N . ASP A 1 197 ? 10.426 13.210 -7.415 1.00 56.75 197 ASP A N 1
ATOM 1501 C CA . ASP A 1 197 ? 9.835 11.958 -7.909 1.00 56.75 197 ASP A CA 1
ATOM 1502 C C . ASP A 1 197 ? 10.834 11.128 -8.740 1.00 56.75 197 ASP A C 1
ATOM 1504 O O . ASP A 1 197 ? 11.624 11.693 -9.510 1.00 56.75 197 ASP A O 1
ATOM 1508 N N . PRO A 1 198 ? 10.804 9.790 -8.602 1.00 58.28 198 PRO A N 1
ATOM 1509 C CA . PRO A 1 198 ? 11.766 8.904 -9.235 1.00 58.28 198 PRO A CA 1
ATOM 1510 C C . PRO A 1 198 ? 11.765 9.052 -10.763 1.00 58.28 198 PRO A C 1
ATOM 1512 O O . PRO A 1 198 ? 10.873 8.557 -11.445 1.00 58.28 198 PRO A O 1
ATOM 1515 N N . GLN A 1 199 ? 12.816 9.657 -11.333 1.00 60.59 199 GLN A N 1
ATOM 1516 C CA . GLN A 1 199 ? 13.157 9.504 -12.759 1.00 60.59 199 GLN A CA 1
ATOM 1517 C C . GLN A 1 199 ? 13.887 8.172 -12.989 1.00 60.59 199 GLN A C 1
ATOM 1519 O O . GLN A 1 199 ? 14.987 8.117 -13.541 1.00 60.59 199 GLN A O 1
ATOM 1524 N N . CYS A 1 200 ? 13.299 7.095 -12.478 1.00 65.31 200 CYS A N 1
ATOM 1525 C CA . CYS A 1 200 ? 13.831 5.747 -12.591 1.00 65.31 200 CYS A CA 1
ATOM 1526 C C . CYS A 1 200 ? 13.384 5.185 -13.933 1.00 65.31 200 CYS A C 1
ATOM 1528 O O . CYS A 1 200 ? 12.198 5.165 -14.247 1.00 65.31 200 CYS A O 1
ATOM 1530 N N . GLU A 1 201 ? 14.341 4.781 -14.757 1.00 57.91 201 GLU A N 1
ATOM 1531 C CA . GLU A 1 201 ? 14.059 4.332 -16.122 1.00 57.91 201 GLU A CA 1
ATOM 1532 C C . GLU A 1 201 ? 13.841 2.837 -16.254 1.00 57.91 201 GLU A C 1
ATOM 1534 O O . GLU A 1 201 ? 13.394 2.356 -17.291 1.00 57.91 201 GLU A O 1
ATOM 1539 N N . GLY A 1 202 ? 14.154 2.100 -15.205 1.00 60.97 202 GLY A N 1
ATOM 1540 C CA . GLY A 1 202 ? 13.609 0.769 -15.038 1.00 60.97 202 GLY A CA 1
ATOM 1541 C C . GLY A 1 202 ? 13.113 0.631 -13.616 1.00 60.97 202 GLY A C 1
ATOM 1542 O O . GLY A 1 202 ? 12.391 1.498 -13.129 1.00 60.97 202 GLY A O 1
ATOM 1543 N N . GLU A 1 203 ? 13.431 -0.470 -12.960 1.00 60.59 203 GLU A N 1
ATOM 1544 C CA . GLU A 1 203 ? 12.596 -0.923 -11.873 1.00 60.59 203 GLU A CA 1
ATOM 1545 C C . GLU A 1 203 ? 12.837 -0.203 -10.549 1.00 60.59 203 GLU A C 1
ATOM 1547 O O . GLU A 1 203 ? 13.971 -0.000 -10.114 1.00 60.59 203 GLU A O 1
ATOM 1552 N N . VAL A 1 204 ? 11.746 0.135 -9.868 1.00 68.62 204 VAL A N 1
ATOM 1553 C CA . VAL A 1 204 ? 11.784 0.505 -8.458 1.00 68.62 204 VAL A CA 1
ATOM 1554 C C . VAL A 1 204 ? 11.806 -0.779 -7.631 1.00 68.62 204 VAL A C 1
ATOM 1556 O O . VAL A 1 204 ? 10.868 -1.569 -7.648 1.00 68.62 204 VAL A O 1
ATOM 1559 N N . ILE A 1 205 ? 12.900 -0.982 -6.912 1.00 72.88 205 ILE A N 1
ATOM 1560 C CA . ILE A 1 205 ? 13.112 -2.081 -5.982 1.00 72.88 205 ILE A CA 1
ATOM 1561 C C . ILE A 1 205 ? 12.746 -1.569 -4.588 1.00 72.88 205 ILE A C 1
ATOM 1563 O O . ILE A 1 205 ? 13.507 -0.806 -3.991 1.00 72.88 205 ILE A O 1
ATOM 1567 N N . SER A 1 206 ? 11.596 -1.988 -4.067 1.00 74.69 206 SER A N 1
ATOM 1568 C CA . SER A 1 206 ? 11.235 -1.727 -2.671 1.00 74.69 206 SER A CA 1
ATOM 1569 C C . SER A 1 206 ? 12.126 -2.537 -1.733 1.00 74.69 206 SER A C 1
ATOM 1571 O O . SER A 1 206 ? 12.176 -3.763 -1.806 1.00 74.69 206 SER A O 1
ATOM 1573 N N . VAL A 1 207 ? 12.840 -1.832 -0.863 1.00 75.50 207 VAL A N 1
ATOM 1574 C CA . VAL A 1 207 ? 13.728 -2.365 0.166 1.00 75.50 207 VAL A CA 1
ATOM 1575 C C . VAL A 1 207 ? 12.910 -2.559 1.435 1.00 75.50 207 VAL A C 1
ATOM 1577 O O . VAL A 1 207 ? 12.353 -1.610 1.988 1.00 75.50 207 VAL A O 1
ATOM 1580 N N . THR A 1 208 ? 12.839 -3.794 1.914 1.00 75.12 208 THR A N 1
ATOM 1581 C CA . THR A 1 208 ? 12.117 -4.145 3.140 1.00 75.12 208 THR A CA 1
ATOM 1582 C C . THR A 1 208 ? 13.044 -4.155 4.356 1.00 75.12 208 THR A C 1
ATOM 1584 O O . THR A 1 208 ? 14.266 -4.214 4.232 1.00 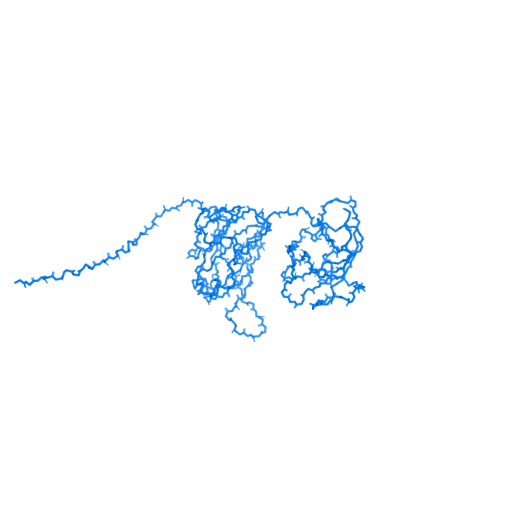75.12 208 THR A O 1
ATOM 1587 N N . GLU A 1 209 ? 12.481 -4.172 5.568 1.00 78.75 209 GLU A N 1
ATOM 1588 C CA . GLU A 1 209 ? 13.273 -4.384 6.793 1.00 78.75 209 GLU A CA 1
ATOM 1589 C C . GLU A 1 209 ? 13.982 -5.751 6.800 1.00 78.75 209 GLU A C 1
ATOM 1591 O O . GLU A 1 209 ? 15.041 -5.903 7.404 1.00 78.75 209 GLU A O 1
ATOM 1596 N N . GLN A 1 210 ? 13.434 -6.744 6.092 1.00 70.88 210 GLN A N 1
ATOM 1597 C CA . GLN A 1 210 ? 14.089 -8.036 5.911 1.00 70.88 210 GLN A CA 1
ATOM 1598 C C . GLN A 1 210 ? 15.323 -7.914 5.004 1.00 70.88 210 GLN A C 1
ATOM 1600 O O . GLN A 1 210 ? 16.354 -8.513 5.299 1.00 70.88 210 GLN A O 1
ATOM 1605 N N . ASP A 1 211 ? 15.259 -7.109 3.941 1.00 73.00 211 ASP A N 1
ATOM 1606 C CA . ASP A 1 211 ? 16.427 -6.811 3.102 1.00 73.00 211 ASP A CA 1
ATOM 1607 C C . ASP A 1 211 ? 17.499 -6.062 3.890 1.00 73.00 211 ASP A C 1
ATOM 1609 O O . ASP A 1 211 ? 18.678 -6.386 3.795 1.00 73.00 211 ASP A O 1
ATOM 1613 N N . ILE A 1 212 ? 17.084 -5.109 4.727 1.00 79.12 212 ILE A N 1
ATOM 1614 C CA . ILE A 1 212 ? 17.968 -4.390 5.645 1.00 79.12 212 ILE A CA 1
ATOM 1615 C C . ILE A 1 212 ? 18.651 -5.328 6.642 1.00 79.12 212 ILE A C 1
ATOM 1617 O O . ILE A 1 212 ? 19.835 -5.154 6.917 1.00 79.12 212 ILE A O 1
ATOM 1621 N N . ALA A 1 213 ? 17.941 -6.325 7.172 1.00 77.06 213 ALA A N 1
ATOM 1622 C CA . ALA A 1 213 ? 18.538 -7.317 8.064 1.00 77.06 213 ALA A CA 1
ATOM 1623 C C . ALA A 1 213 ? 19.633 -8.142 7.363 1.00 77.06 213 ALA A C 1
ATOM 1625 O O . ALA A 1 213 ? 20.605 -8.539 8.002 1.00 77.06 213 ALA A O 1
ATOM 1626 N N . ASN A 1 214 ? 19.500 -8.353 6.050 1.00 73.44 214 ASN A N 1
ATOM 1627 C CA . ASN A 1 214 ? 20.493 -9.043 5.223 1.00 73.44 214 ASN A CA 1
ATOM 1628 C C . ASN A 1 214 ? 21.602 -8.108 4.701 1.00 73.44 214 ASN A C 1
ATOM 1630 O O . ASN A 1 214 ? 22.665 -8.580 4.305 1.00 73.44 214 ASN A O 1
ATOM 1634 N N . LEU A 1 215 ? 21.368 -6.793 4.702 1.00 79.06 215 LEU A N 1
ATOM 1635 C CA . LEU A 1 215 ? 22.279 -5.746 4.233 1.00 79.06 215 LEU A CA 1
ATOM 1636 C C . LEU A 1 215 ? 22.403 -4.626 5.288 1.00 79.06 215 LEU A C 1
ATOM 1638 O O . LEU A 1 215 ? 21.993 -3.483 5.033 1.00 79.06 215 LEU A O 1
ATOM 1642 N N . PRO A 1 216 ? 22.952 -4.917 6.483 1.00 81.38 216 PRO A N 1
ATOM 1643 C CA . PRO A 1 216 ? 22.934 -3.985 7.611 1.00 81.38 216 PRO A CA 1
ATOM 1644 C C . PRO A 1 216 ? 23.612 -2.653 7.280 1.00 81.38 216 PRO A C 1
ATOM 1646 O O . PRO A 1 216 ? 23.079 -1.596 7.611 1.00 81.38 216 PRO A O 1
ATOM 1649 N N . GLU A 1 217 ? 24.713 -2.682 6.526 1.00 82.56 217 GLU A N 1
ATOM 1650 C CA . GLU A 1 217 ? 25.444 -1.478 6.123 1.00 82.56 217 GLU A CA 1
ATOM 1651 C C . GLU A 1 217 ? 24.648 -0.601 5.136 1.00 82.56 217 GLU A C 1
ATOM 1653 O O . GLU A 1 217 ? 24.742 0.625 5.167 1.00 82.56 217 GLU A O 1
ATOM 1658 N N . LEU A 1 218 ? 23.812 -1.200 4.280 1.00 83.69 218 LEU A N 1
ATOM 1659 C CA . LEU A 1 218 ? 22.912 -0.455 3.396 1.00 83.69 218 LEU A CA 1
ATOM 1660 C C . LEU A 1 218 ? 21.817 0.197 4.239 1.00 83.69 218 LEU A C 1
ATOM 1662 O O . LEU A 1 218 ? 21.475 1.353 4.010 1.00 83.69 218 LEU A O 1
ATOM 1666 N N . GLY A 1 219 ? 21.306 -0.524 5.238 1.00 85.06 219 GLY A N 1
ATOM 1667 C CA . GLY A 1 219 ? 20.349 0.004 6.202 1.00 85.06 219 GLY A CA 1
ATOM 1668 C C . GLY A 1 219 ? 20.870 1.206 6.966 1.00 85.06 219 GLY A C 1
ATOM 1669 O O . GLY A 1 219 ? 20.167 2.208 7.058 1.00 85.06 219 GLY A O 1
ATOM 1670 N N . GLU A 1 220 ? 22.100 1.130 7.469 1.00 86.06 220 GLU A N 1
ATOM 1671 C CA . GLU A 1 220 ? 22.743 2.243 8.168 1.00 86.06 220 GLU A CA 1
ATOM 1672 C C . GLU A 1 220 ? 22.848 3.482 7.266 1.00 86.06 220 GLU A C 1
ATOM 1674 O O . GLU A 1 220 ? 22.519 4.588 7.691 1.00 86.06 220 GLU A O 1
ATOM 1679 N N . VAL A 1 221 ? 23.221 3.314 5.993 1.00 85.81 221 VAL A N 1
ATOM 1680 C CA . VAL A 1 221 ? 23.282 4.424 5.027 1.00 85.81 221 VAL A CA 1
ATOM 1681 C C . VAL A 1 221 ? 21.886 4.980 4.714 1.00 85.81 221 VAL A C 1
ATOM 1683 O O . VAL A 1 221 ? 21.683 6.193 4.738 1.00 85.81 221 VAL A O 1
ATOM 1686 N N . LEU A 1 222 ? 20.895 4.121 4.452 1.00 84.69 222 LEU A N 1
ATOM 1687 C CA . LEU A 1 222 ? 19.527 4.546 4.121 1.00 84.69 222 LEU A CA 1
ATOM 1688 C C . LEU A 1 222 ? 18.822 5.244 5.293 1.00 84.69 222 LEU A C 1
ATOM 1690 O O . LEU A 1 222 ? 18.005 6.141 5.065 1.00 84.69 222 LEU A O 1
ATOM 1694 N N . ARG A 1 223 ? 19.151 4.862 6.534 1.00 86.00 223 ARG A N 1
ATOM 1695 C CA . ARG A 1 223 ? 18.675 5.506 7.769 1.00 86.00 223 ARG A CA 1
ATOM 1696 C C . ARG A 1 223 ? 19.480 6.749 8.164 1.00 86.00 223 ARG A C 1
ATOM 1698 O O . ARG A 1 223 ? 19.055 7.457 9.072 1.00 86.00 223 ARG A O 1
ATOM 1705 N N . GLY A 1 224 ? 20.591 7.040 7.484 1.00 82.12 224 GLY A N 1
ATOM 1706 C CA . GLY A 1 224 ? 21.479 8.158 7.821 1.00 82.12 224 GLY A CA 1
ATOM 1707 C C . GLY A 1 224 ? 22.301 7.933 9.095 1.00 82.12 224 GLY A C 1
ATOM 1708 O O . GLY A 1 224 ? 22.762 8.889 9.705 1.00 82.12 224 GLY A O 1
ATOM 1709 N N . GLU A 1 225 ? 22.464 6.679 9.515 1.00 82.31 225 GLU A N 1
ATOM 1710 C CA . GLU A 1 225 ? 23.258 6.265 10.681 1.00 82.31 225 GLU A CA 1
ATOM 1711 C C . GLU A 1 225 ? 24.749 6.134 10.339 1.00 82.31 225 GLU A C 1
ATOM 1713 O O . GLU A 1 225 ? 25.599 6.208 11.226 1.00 82.31 225 GLU A O 1
ATOM 1718 N N . LYS A 1 226 ? 25.072 5.964 9.052 1.00 76.00 226 LYS A N 1
ATOM 1719 C CA . LYS A 1 226 ? 26.442 5.874 8.547 1.00 76.00 226 LYS A CA 1
ATOM 1720 C C . LYS A 1 226 ? 26.694 6.923 7.478 1.00 76.00 226 LYS A C 1
ATOM 1722 O O . LYS A 1 226 ? 26.237 6.801 6.343 1.00 76.00 226 LYS A O 1
ATOM 1727 N N . GLU A 1 227 ? 27.484 7.928 7.837 1.00 64.00 227 GLU A N 1
ATOM 1728 C CA . GLU A 1 227 ? 28.026 8.884 6.880 1.00 64.00 227 GLU A CA 1
ATOM 1729 C C . GLU A 1 227 ? 29.299 8.316 6.259 1.00 64.00 227 GLU A C 1
ATOM 1731 O O . GLU A 1 227 ? 30.246 7.935 6.950 1.00 64.00 227 GLU A O 1
ATOM 1736 N N . SER A 1 228 ? 29.347 8.276 4.934 1.00 64.19 228 SER A N 1
ATOM 1737 C CA . SER A 1 228 ? 30.592 8.030 4.221 1.00 64.19 228 SER A CA 1
ATOM 1738 C C . SER A 1 228 ? 30.699 8.953 3.010 1.00 64.19 228 SER A C 1
ATOM 1740 O O . SER A 1 228 ? 29.709 9.506 2.524 1.00 64.19 228 SER A O 1
ATOM 1742 N N . TYR A 1 229 ? 31.930 9.200 2.565 1.00 66.50 229 TYR A N 1
ATOM 1743 C CA . TYR A 1 229 ? 32.200 10.202 1.542 1.00 66.50 229 TYR A CA 1
ATOM 1744 C C . TYR A 1 229 ? 31.823 9.673 0.154 1.00 66.50 229 TYR A C 1
ATOM 1746 O O . TYR A 1 229 ? 32.524 8.828 -0.402 1.00 66.50 229 TYR A O 1
ATOM 1754 N N . CYS A 1 230 ? 30.759 10.219 -0.443 1.00 69.38 230 CYS A N 1
ATOM 1755 C CA . CYS A 1 230 ? 30.496 10.004 -1.862 1.00 69.38 230 CYS A CA 1
ATOM 1756 C C . CYS A 1 230 ? 31.592 10.674 -2.692 1.00 69.38 230 CYS A C 1
ATOM 1758 O O . CYS A 1 230 ? 31.786 11.891 -2.669 1.00 69.38 230 CYS A O 1
ATOM 1760 N N . THR A 1 231 ? 32.300 9.880 -3.477 1.00 63.50 231 THR A N 1
ATOM 1761 C CA . THR A 1 231 ? 33.422 10.356 -4.289 1.00 63.50 231 THR A CA 1
ATOM 1762 C C . THR A 1 231 ? 32.976 10.928 -5.634 1.00 63.50 231 THR A C 1
ATOM 1764 O O . THR A 1 231 ? 33.714 11.707 -6.239 1.00 63.50 231 THR A O 1
ATOM 1767 N N . ASN A 1 232 ? 31.772 10.589 -6.110 1.00 59.78 232 ASN A N 1
ATOM 1768 C CA . ASN A 1 232 ? 31.260 11.098 -7.376 1.00 59.78 232 ASN A CA 1
ATOM 1769 C C . ASN A 1 232 ? 30.332 12.307 -7.160 1.00 59.78 232 ASN A C 1
ATOM 1771 O O . ASN A 1 232 ? 29.202 12.167 -6.693 1.00 59.78 232 ASN A O 1
ATOM 1775 N N . ARG A 1 233 ? 30.818 13.508 -7.508 1.00 53.78 233 ARG A N 1
ATOM 1776 C CA . ARG A 1 233 ? 30.051 14.774 -7.465 1.00 53.78 233 ARG A CA 1
ATOM 1777 C C . ARG A 1 233 ? 29.294 15.085 -8.763 1.00 53.78 233 ARG A C 1
ATOM 1779 O O . ARG A 1 233 ? 28.628 16.110 -8.838 1.00 53.78 233 ARG A O 1
ATOM 1786 N N . SER A 1 234 ? 29.401 14.236 -9.788 1.00 51.53 234 SER A N 1
ATOM 1787 C CA . SER A 1 234 ? 28.972 14.571 -11.156 1.00 51.53 234 SER A CA 1
ATOM 1788 C C . SER A 1 234 ? 27.647 13.931 -11.577 1.00 51.53 234 SER A C 1
ATOM 1790 O O . SER A 1 234 ? 27.444 13.654 -12.761 1.00 51.53 234 SER A O 1
ATOM 1792 N N . PHE A 1 235 ? 26.716 13.708 -10.648 1.00 56.41 235 PHE A N 1
ATOM 1793 C CA . PHE A 1 235 ? 25.339 13.428 -11.047 1.00 56.41 235 PHE A CA 1
ATOM 1794 C C . PHE A 1 235 ? 24.710 14.735 -11.532 1.00 56.41 235 PHE A C 1
ATOM 1796 O O . PHE A 1 235 ? 24.498 15.660 -10.757 1.00 56.41 235 PHE A O 1
ATOM 1803 N N . ARG A 1 236 ? 24.411 14.834 -12.835 1.00 54.56 236 ARG A N 1
ATOM 1804 C CA . ARG A 1 236 ? 23.656 15.959 -13.426 1.00 54.56 236 ARG A CA 1
ATOM 1805 C C . ARG A 1 236 ? 22.162 15.914 -13.038 1.00 54.56 236 ARG A C 1
ATOM 1807 O O . ARG A 1 236 ? 21.305 16.194 -13.868 1.00 54.56 236 ARG A O 1
ATOM 1814 N N . ILE A 1 237 ? 21.849 15.489 -11.814 1.00 56.78 237 ILE A N 1
ATOM 1815 C CA . ILE A 1 237 ? 20.496 15.266 -11.290 1.00 56.78 237 ILE A CA 1
ATOM 1816 C C . ILE A 1 237 ? 20.426 15.846 -9.877 1.00 56.78 237 ILE A C 1
ATOM 1818 O O . ILE A 1 237 ? 21.421 15.864 -9.155 1.00 56.78 237 ILE A O 1
ATOM 1822 N N . ASN A 1 238 ? 19.243 16.322 -9.489 1.00 64.31 238 ASN A N 1
ATOM 1823 C CA . ASN A 1 238 ? 18.950 16.834 -8.155 1.00 64.31 238 ASN A CA 1
ATOM 1824 C C . ASN A 1 238 ? 18.932 15.694 -7.114 1.00 64.31 238 ASN A C 1
ATOM 1826 O O . ASN A 1 238 ? 17.873 15.200 -6.722 1.00 64.31 238 ASN A O 1
ATOM 1830 N N . THR A 1 239 ? 20.117 15.249 -6.706 1.00 67.88 239 THR A N 1
ATOM 1831 C CA . THR A 1 239 ? 20.316 14.182 -5.720 1.00 67.88 239 THR A CA 1
ATOM 1832 C C . THR A 1 239 ? 21.201 14.654 -4.583 1.00 67.88 239 THR A C 1
ATOM 1834 O O . THR A 1 239 ? 22.135 15.422 -4.810 1.00 67.88 239 THR A O 1
ATOM 1837 N N . THR A 1 240 ? 20.972 14.128 -3.385 1.00 76.00 240 THR A N 1
ATOM 1838 C CA . THR A 1 240 ? 21.830 14.371 -2.221 1.00 76.00 240 THR A CA 1
ATOM 1839 C C . THR A 1 240 ? 22.543 13.076 -1.851 1.00 76.00 240 THR A C 1
ATOM 1841 O O . THR A 1 240 ? 21.899 12.035 -1.741 1.00 76.00 240 THR A O 1
ATOM 1844 N N . CYS A 1 241 ? 23.866 13.113 -1.679 1.00 79.75 241 CYS A N 1
ATOM 1845 C CA . CYS A 1 241 ? 24.612 11.957 -1.176 1.00 79.75 241 CYS A CA 1
ATOM 1846 C C . CYS A 1 241 ? 24.058 11.554 0.197 1.00 79.75 241 CYS A C 1
ATOM 1848 O O . CYS A 1 241 ? 23.977 12.399 1.087 1.00 79.75 241 CYS A O 1
ATOM 1850 N N . ALA A 1 242 ? 23.666 10.289 0.342 1.00 79.62 242 ALA A N 1
ATOM 1851 C CA . ALA A 1 242 ? 23.244 9.715 1.617 1.00 79.62 242 ALA A CA 1
ATOM 1852 C C . ALA A 1 242 ? 24.402 8.984 2.319 1.00 79.62 242 ALA A C 1
ATOM 1854 O O . ALA A 1 242 ? 24.441 8.946 3.541 1.00 79.62 242 ALA A O 1
ATOM 1855 N N . GLY A 1 243 ? 25.353 8.433 1.556 1.00 81.19 243 GLY A N 1
ATOM 1856 C CA . GLY A 1 243 ? 26.516 7.714 2.078 1.00 81.19 243 GLY A CA 1
ATOM 1857 C C . GLY A 1 243 ? 26.907 6.547 1.174 1.00 81.19 243 GLY A C 1
ATOM 1858 O O . GLY A 1 243 ? 26.613 6.551 -0.019 1.00 81.19 243 GLY A O 1
ATOM 1859 N N . GLY A 1 244 ? 27.561 5.535 1.731 1.00 79.06 244 GLY A N 1
ATOM 1860 C CA . GLY A 1 244 ? 28.125 4.403 0.992 1.00 79.06 244 GLY A CA 1
ATOM 1861 C C . GLY A 1 244 ? 28.896 3.423 1.884 1.00 79.06 244 GLY A C 1
ATOM 1862 O O . GLY A 1 244 ? 29.234 3.756 3.021 1.00 79.06 244 GLY A O 1
ATOM 1863 N N . GLY A 1 245 ? 29.179 2.230 1.372 1.00 74.44 245 GLY A N 1
ATOM 1864 C CA . GLY A 1 245 ? 29.793 1.122 2.118 1.00 74.44 245 GLY A CA 1
ATOM 1865 C C . GLY A 1 245 ? 30.419 0.075 1.196 1.00 74.44 245 GLY A C 1
ATOM 1866 O O . GLY A 1 245 ? 30.701 0.397 0.044 1.00 74.44 245 GLY A O 1
ATOM 1867 N N . SER A 1 246 ? 30.636 -1.166 1.649 1.00 71.12 246 SER A N 1
ATOM 1868 C CA . SER A 1 246 ? 31.232 -2.233 0.823 1.00 71.12 246 SER A CA 1
ATOM 1869 C C . SER A 1 246 ? 30.770 -3.646 1.189 1.00 71.12 246 SER A C 1
ATOM 1871 O O . SER A 1 246 ? 30.776 -4.004 2.359 1.00 71.12 246 SER A O 1
ATOM 1873 N N . TYR A 1 247 ? 30.504 -4.490 0.183 1.00 67.62 247 TYR A N 1
ATOM 1874 C CA . TYR A 1 247 ? 30.055 -5.879 0.378 1.00 67.62 247 TYR A CA 1
ATOM 1875 C C . TYR A 1 247 ? 30.946 -6.920 -0.322 1.00 67.62 247 TYR A C 1
ATOM 1877 O O . TYR A 1 247 ? 31.456 -6.685 -1.424 1.00 67.62 247 TYR A O 1
ATOM 1885 N N . HIS A 1 248 ? 31.083 -8.097 0.300 1.00 62.19 248 HIS A N 1
ATOM 1886 C CA . HIS A 1 248 ? 31.766 -9.276 -0.251 1.00 62.19 248 HIS A CA 1
ATOM 1887 C C . HIS A 1 248 ? 30.780 -10.222 -0.968 1.00 62.19 248 HIS A C 1
ATOM 1889 O O . HIS A 1 248 ? 29.613 -10.306 -0.603 1.00 62.19 248 HIS A O 1
ATOM 1895 N N . CYS A 1 249 ? 31.236 -10.919 -2.019 1.00 57.34 249 CYS A N 1
ATOM 1896 C CA . CYS A 1 249 ? 30.367 -11.685 -2.931 1.00 57.34 249 CYS A CA 1
ATOM 1897 C C . CYS A 1 249 ? 30.016 -13.116 -2.481 1.00 57.34 249 CYS A C 1
ATOM 1899 O O . CYS A 1 249 ? 29.163 -13.741 -3.111 1.00 57.34 249 CYS A O 1
ATOM 1901 N N . GLU A 1 250 ? 30.693 -13.671 -1.472 1.00 56.75 250 GLU A N 1
ATOM 1902 C CA . GLU A 1 250 ? 30.709 -15.124 -1.215 1.00 56.75 250 GLU A CA 1
ATOM 1903 C C . GLU A 1 250 ? 29.392 -15.703 -0.653 1.00 56.75 250 GLU A C 1
ATOM 1905 O O . GLU A 1 250 ? 29.217 -16.917 -0.660 1.00 56.75 250 GLU A O 1
ATOM 1910 N N . ASP A 1 251 ? 28.408 -14.866 -0.303 1.00 52.78 251 ASP A N 1
ATOM 1911 C CA . ASP A 1 251 ? 27.151 -15.299 0.337 1.00 52.78 251 ASP A CA 1
ATOM 1912 C C . ASP A 1 251 ? 2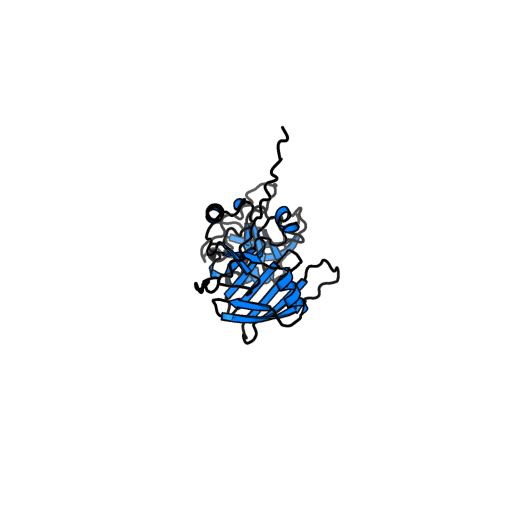5.945 -15.457 -0.630 1.00 52.78 251 ASP A C 1
ATOM 1914 O O . ASP A 1 251 ? 24.820 -15.735 -0.215 1.00 52.78 251 ASP A O 1
ATOM 1918 N N . GLY A 1 252 ? 26.191 -15.338 -1.944 1.00 42.03 252 GLY A N 1
ATOM 1919 C CA . GLY A 1 252 ? 25.367 -15.861 -3.047 1.00 42.03 252 GLY A CA 1
ATOM 1920 C C . GLY A 1 252 ? 24.080 -15.113 -3.432 1.00 42.03 252 GLY A C 1
ATOM 1921 O O . GLY A 1 252 ? 23.132 -15.177 -2.677 1.00 42.03 252 GLY A O 1
ATOM 1922 N N . ALA A 1 253 ? 24.035 -14.581 -4.678 1.00 41.62 253 ALA A N 1
ATOM 1923 C CA . ALA A 1 253 ? 22.981 -14.297 -5.710 1.00 41.62 253 ALA A CA 1
ATOM 1924 C C . ALA A 1 253 ? 21.893 -13.188 -5.609 1.00 41.62 253 ALA A C 1
ATOM 1926 O O . ALA A 1 253 ? 20.908 -13.366 -4.911 1.00 41.62 253 ALA A O 1
ATOM 1927 N N . ASN A 1 254 ? 21.743 -12.172 -6.461 1.00 45.62 254 ASN A N 1
ATOM 1928 C CA . ASN A 1 254 ? 22.563 -11.332 -7.341 1.00 45.62 254 ASN A CA 1
ATOM 1929 C C . ASN A 1 254 ? 21.535 -10.298 -7.866 1.00 45.62 254 ASN A C 1
ATOM 1931 O O . ASN A 1 254 ? 20.542 -10.716 -8.466 1.00 45.62 254 ASN A O 1
ATOM 1935 N N . ILE A 1 255 ? 21.696 -8.981 -7.671 1.00 42.34 255 ILE A N 1
ATOM 1936 C CA . ILE A 1 255 ? 20.851 -8.028 -8.419 1.00 42.34 255 ILE A CA 1
ATOM 1937 C C . ILE A 1 255 ? 21.339 -8.051 -9.864 1.00 42.34 255 ILE A C 1
ATOM 1939 O O . ILE A 1 255 ? 22.405 -7.529 -10.182 1.00 42.34 255 ILE A O 1
ATOM 1943 N N . SER A 1 256 ? 20.578 -8.667 -10.763 1.00 38.22 256 SER A N 1
ATOM 1944 C CA . SER A 1 256 ? 20.928 -8.686 -12.178 1.00 38.22 256 SER A CA 1
ATOM 1945 C C . SER A 1 256 ? 20.892 -7.263 -12.756 1.00 38.22 256 SER A C 1
ATOM 1947 O O . SER A 1 256 ? 19.828 -6.663 -12.891 1.00 38.22 256 SER A O 1
ATOM 1949 N N . ARG A 1 257 ? 22.073 -6.765 -13.149 1.00 41.00 257 ARG A N 1
ATOM 1950 C CA . ARG A 1 257 ? 22.347 -5.554 -13.952 1.00 41.00 257 ARG A CA 1
ATOM 1951 C C . ARG A 1 257 ? 22.055 -4.187 -13.312 1.00 41.00 257 ARG A C 1
ATOM 1953 O O . ARG A 1 257 ? 21.254 -3.404 -13.808 1.00 41.00 257 ARG A O 1
ATOM 1960 N N . TYR A 1 258 ? 22.893 -3.801 -12.361 1.00 44.22 258 TYR A N 1
ATOM 1961 C CA . TYR A 1 258 ? 23.381 -2.425 -12.232 1.00 44.22 258 TYR A CA 1
ATOM 1962 C C . TYR A 1 258 ? 24.611 -2.231 -13.139 1.00 44.22 258 TYR A C 1
ATOM 1964 O O . TYR A 1 258 ? 25.739 -2.080 -12.692 1.00 44.22 258 TYR A O 1
ATOM 1972 N N . ALA A 1 259 ? 24.422 -2.320 -14.457 1.00 37.94 259 ALA A N 1
ATOM 1973 C CA . ALA A 1 259 ? 25.497 -2.013 -15.393 1.00 37.94 259 ALA A CA 1
ATOM 1974 C C . ALA A 1 259 ? 25.422 -0.523 -15.758 1.00 37.94 259 ALA A C 1
ATOM 1976 O O . ALA A 1 259 ? 24.531 -0.112 -16.505 1.00 37.94 259 ALA A O 1
ATOM 1977 N N . SER A 1 260 ? 26.397 0.259 -15.293 1.00 40.38 260 SER A N 1
ATOM 1978 C CA . SER A 1 260 ? 26.929 1.371 -16.084 1.00 40.38 260 SER A CA 1
ATOM 1979 C C . SER A 1 260 ? 28.218 0.877 -16.744 1.00 40.38 260 SER A C 1
ATOM 1981 O O . SER A 1 260 ? 29.303 1.079 -16.195 1.00 40.38 260 SER A O 1
ATOM 1983 N N . PRO A 1 261 ? 28.146 0.152 -17.879 1.00 37.50 261 PRO A N 1
ATOM 1984 C CA . PRO A 1 261 ? 29.343 -0.148 -18.628 1.00 37.50 261 PRO A CA 1
ATOM 1985 C C . PRO A 1 261 ? 29.667 1.115 -19.421 1.00 37.50 261 PRO A C 1
ATOM 1987 O O . PRO A 1 261 ? 28.964 1.454 -20.367 1.00 37.50 261 PRO A O 1
ATOM 1990 N N . SER A 1 262 ? 30.703 1.832 -18.988 1.00 42.28 262 SER A N 1
ATOM 1991 C CA . SER A 1 262 ? 31.519 2.692 -19.853 1.00 42.28 262 SER A CA 1
ATOM 1992 C C . SER A 1 262 ? 30.737 3.492 -20.909 1.00 42.28 262 SER A C 1
ATOM 1994 O O . SER A 1 262 ? 30.722 3.145 -22.088 1.00 42.28 262 SER A O 1
ATOM 1996 N N . GLY A 1 263 ? 30.099 4.585 -20.506 1.00 41.12 263 GLY A N 1
ATOM 1997 C CA . GLY A 1 263 ? 29.496 5.496 -21.470 1.00 41.12 263 GLY A CA 1
ATOM 1998 C C . GLY A 1 263 ? 28.703 6.585 -20.783 1.00 41.12 263 GLY A C 1
ATOM 1999 O O . GLY A 1 263 ? 27.669 6.324 -20.181 1.00 41.12 263 GLY A O 1
ATOM 2000 N N . TYR A 1 264 ? 29.202 7.813 -20.869 1.00 44.22 264 TYR A N 1
ATOM 2001 C CA . TYR A 1 264 ? 28.510 9.040 -20.489 1.00 44.22 264 TYR A CA 1
ATOM 2002 C C . TYR A 1 264 ? 27.187 9.182 -21.267 1.00 44.22 264 TYR A C 1
ATOM 2004 O O . TYR A 1 264 ? 27.129 9.864 -22.281 1.00 44.22 264 TYR A O 1
ATOM 2012 N N . SER A 1 265 ? 26.124 8.513 -20.829 1.00 43.53 265 SER A N 1
ATOM 2013 C CA . SER A 1 265 ? 24.764 8.711 -21.329 1.00 43.53 265 SER A CA 1
ATOM 2014 C C . SER A 1 265 ? 23.786 7.985 -20.411 1.00 43.53 265 SER A C 1
ATOM 2016 O O . SER A 1 265 ? 23.599 6.776 -20.526 1.00 43.53 265 SER A O 1
ATOM 2018 N N . SER A 1 266 ? 23.221 8.771 -19.487 1.00 43.00 266 SER A N 1
ATOM 2019 C CA . SER A 1 266 ? 21.883 8.682 -18.885 1.00 43.00 266 SER A CA 1
ATOM 2020 C C . SER A 1 266 ? 21.175 7.352 -19.149 1.00 43.00 266 SER A C 1
ATOM 2022 O O . SER A 1 266 ? 20.818 7.066 -20.289 1.00 43.00 266 SER A O 1
ATOM 2024 N N . LYS A 1 267 ? 20.914 6.523 -18.142 1.00 46.69 267 LYS A N 1
ATOM 2025 C CA . LYS A 1 267 ? 19.630 6.546 -17.430 1.00 46.69 267 LYS A CA 1
ATOM 2026 C C . LYS A 1 267 ? 19.670 5.469 -16.332 1.00 46.69 267 LYS A C 1
ATOM 2028 O O . LYS A 1 267 ? 20.146 4.358 -16.572 1.00 46.69 267 LYS A O 1
ATOM 2033 N N . PHE A 1 268 ? 19.239 5.811 -15.120 1.00 53.81 268 PHE A N 1
ATOM 2034 C CA . PHE A 1 268 ? 19.289 4.926 -13.950 1.00 53.81 268 PHE A CA 1
ATOM 2035 C C . PHE A 1 268 ? 18.260 3.823 -14.121 1.00 53.81 268 PHE A C 1
ATOM 2037 O O . PHE A 1 268 ? 17.061 4.059 -13.989 1.00 53.81 268 PHE A O 1
ATOM 2044 N N . ARG A 1 269 ? 18.725 2.625 -14.480 1.00 57.59 269 ARG A N 1
ATOM 2045 C CA . ARG A 1 269 ? 17.815 1.535 -14.827 1.00 57.59 269 ARG A CA 1
ATOM 2046 C C . ARG A 1 269 ? 17.097 0.926 -13.637 1.00 57.59 269 ARG A C 1
ATOM 2048 O O . ARG A 1 269 ? 16.103 0.288 -13.882 1.00 57.59 269 ARG A O 1
ATOM 2055 N N . ASN A 1 270 ? 17.536 1.100 -12.394 1.00 63.41 270 ASN A N 1
ATOM 2056 C CA . ASN A 1 270 ? 16.754 0.675 -11.232 1.00 63.41 270 ASN A CA 1
ATOM 2057 C C . ASN A 1 270 ? 16.941 1.675 -10.087 1.00 63.41 270 ASN A C 1
ATOM 2059 O O . ASN A 1 270 ? 18.032 2.226 -9.940 1.00 63.41 270 ASN A O 1
ATOM 2063 N N . CYS A 1 271 ? 15.931 1.877 -9.251 1.00 76.00 271 CYS A N 1
ATOM 2064 C CA . CYS A 1 271 ? 16.021 2.684 -8.033 1.00 76.00 271 CYS A CA 1
ATOM 2065 C C . CYS A 1 271 ? 15.649 1.854 -6.818 1.00 76.00 271 CYS A C 1
ATOM 2067 O O . CYS A 1 271 ? 14.899 0.896 -6.941 1.00 76.00 271 CYS A O 1
ATOM 2069 N N . LEU A 1 272 ? 16.151 2.237 -5.652 1.00 78.94 272 LEU A N 1
ATOM 2070 C CA . LEU A 1 272 ? 15.706 1.674 -4.387 1.00 78.94 272 LEU A CA 1
ATOM 2071 C C . LEU A 1 272 ? 14.606 2.569 -3.820 1.00 78.94 272 LEU A C 1
ATOM 2073 O O . LEU A 1 272 ? 14.759 3.788 -3.811 1.00 78.94 272 LEU A O 1
ATOM 2077 N N . GLU A 1 273 ? 13.521 1.984 -3.341 1.00 82.88 273 GLU A N 1
ATOM 2078 C CA . GLU A 1 273 ? 12.527 2.670 -2.520 1.00 82.88 273 GLU A CA 1
ATOM 2079 C C . GLU A 1 273 ? 12.624 2.111 -1.104 1.00 82.88 273 GLU A C 1
ATOM 2081 O O . GLU A 1 273 ? 12.611 0.903 -0.911 1.00 82.88 273 GLU A O 1
ATOM 2086 N N . TYR A 1 274 ? 12.787 2.976 -0.110 1.00 80.44 274 TYR A N 1
ATOM 2087 C CA . TYR A 1 274 ? 12.803 2.584 1.293 1.00 80.44 274 TYR A CA 1
ATOM 2088 C C . TYR A 1 274 ? 12.001 3.599 2.100 1.00 80.44 274 TYR A C 1
ATOM 2090 O O . TYR A 1 274 ? 12.356 4.779 2.163 1.00 80.44 274 TYR A O 1
ATOM 2098 N N . ARG A 1 275 ? 10.914 3.134 2.727 1.00 77.69 275 ARG A N 1
ATOM 2099 C CA . ARG A 1 275 ? 10.015 3.940 3.576 1.00 77.69 275 ARG A CA 1
ATOM 2100 C C . ARG A 1 275 ? 9.470 5.193 2.867 1.00 77.69 275 ARG A C 1
ATOM 2102 O O . ARG A 1 275 ? 9.364 6.261 3.471 1.00 77.69 275 ARG A O 1
ATOM 2109 N N . GLY A 1 276 ? 9.127 5.065 1.590 1.00 69.62 276 GLY A N 1
ATOM 2110 C CA . GLY A 1 276 ? 8.599 6.132 0.740 1.00 69.62 276 GLY A CA 1
ATOM 2111 C C . GLY A 1 276 ? 9.659 7.104 0.218 1.00 69.62 2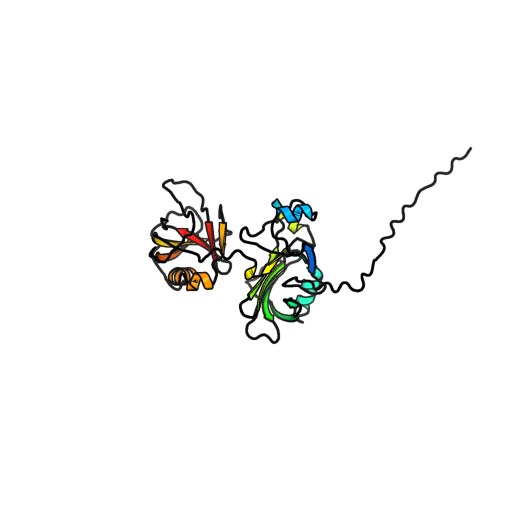76 GLY A C 1
ATOM 2112 O O . GLY A 1 276 ? 9.308 8.145 -0.337 1.00 69.62 276 GLY A O 1
ATOM 2113 N N . VAL A 1 277 ? 10.948 6.805 0.408 1.00 77.31 277 VAL A N 1
ATOM 2114 C CA . VAL A 1 277 ? 12.065 7.614 -0.092 1.00 77.31 277 VAL A CA 1
ATOM 2115 C C . VAL A 1 277 ? 12.796 6.849 -1.185 1.00 77.31 277 VAL A C 1
ATOM 2117 O O . VAL A 1 277 ? 13.091 5.666 -1.034 1.00 77.31 277 VAL A O 1
ATOM 2120 N N . TYR A 1 278 ? 13.113 7.538 -2.279 1.00 82.00 278 TYR A N 1
ATOM 2121 C CA . TYR A 1 278 ? 13.785 6.942 -3.427 1.00 82.00 278 TYR A CA 1
ATOM 2122 C C . TYR A 1 278 ? 15.281 7.241 -3.429 1.00 82.00 278 TYR A C 1
ATOM 2124 O O . TYR A 1 278 ? 15.717 8.363 -3.146 1.00 82.00 278 TYR A O 1
ATOM 2132 N N . TYR A 1 279 ? 16.063 6.237 -3.805 1.00 82.94 279 TYR A N 1
ATOM 2133 C CA . TYR A 1 279 ? 17.513 6.284 -3.829 1.00 82.94 279 TYR A CA 1
ATOM 2134 C C . TYR A 1 279 ? 18.065 5.689 -5.125 1.00 82.94 279 TYR A C 1
ATOM 2136 O O . TYR A 1 279 ? 17.505 4.766 -5.717 1.00 82.94 279 TYR A O 1
ATOM 2144 N N . ILE A 1 280 ? 19.215 6.206 -5.535 1.00 79.06 280 ILE A N 1
ATOM 2145 C CA . ILE A 1 280 ? 20.061 5.661 -6.587 1.00 79.06 280 ILE A CA 1
ATOM 2146 C C . ILE A 1 280 ? 21.250 4.975 -5.930 1.00 79.06 280 IL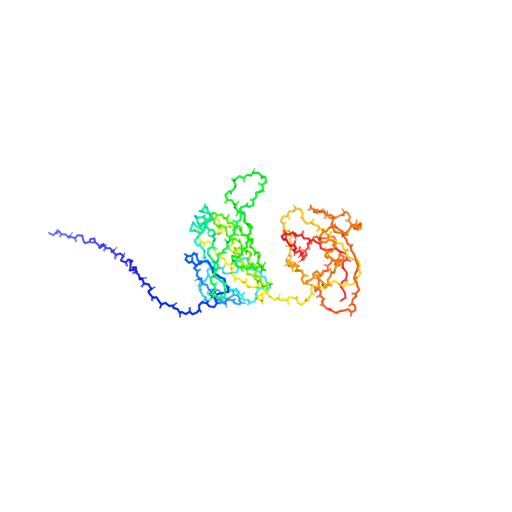E A C 1
ATOM 2148 O O . ILE A 1 280 ? 21.889 5.544 -5.044 1.00 79.06 280 ILE A O 1
ATOM 2152 N N . LEU A 1 281 ? 21.575 3.781 -6.416 1.00 76.38 281 LEU A N 1
ATOM 2153 C CA . LEU A 1 281 ? 22.800 3.083 -6.067 1.00 76.38 281 LEU A CA 1
ATOM 2154 C C . LEU A 1 281 ? 23.871 3.368 -7.130 1.00 76.38 281 LEU A C 1
ATOM 2156 O O . LEU A 1 281 ? 23.578 3.471 -8.316 1.00 76.38 281 LEU A O 1
ATOM 2160 N N . SER A 1 282 ? 25.123 3.520 -6.726 1.00 70.88 282 SER A N 1
ATOM 2161 C CA . SER A 1 282 ? 26.257 3.783 -7.614 1.00 70.88 282 SER A CA 1
ATOM 2162 C C . SER A 1 282 ? 27.469 2.959 -7.186 1.00 70.88 282 SER A C 1
ATOM 2164 O O . SER A 1 282 ? 27.528 2.465 -6.062 1.00 70.88 282 SER A O 1
ATOM 2166 N N . LYS A 1 283 ? 28.443 2.830 -8.096 1.00 64.06 283 LYS A N 1
ATOM 2167 C CA . LYS A 1 283 ? 29.738 2.144 -7.921 1.00 64.06 283 LYS A CA 1
ATOM 2168 C C . LYS A 1 283 ? 29.718 0.639 -7.670 1.00 64.06 283 LYS A C 1
ATOM 2170 O O . LYS A 1 283 ? 30.782 0.051 -7.511 1.00 64.06 283 LYS A O 1
ATOM 2175 N N . THR A 1 284 ? 28.563 0.001 -7.756 1.00 55.03 284 THR A N 1
ATOM 2176 C CA . THR A 1 284 ? 28.490 -1.456 -7.715 1.00 55.03 284 THR A CA 1
ATOM 2177 C C . THR A 1 284 ? 28.986 -2.056 -9.033 1.00 55.03 284 THR A C 1
ATOM 2179 O O . THR A 1 284 ? 28.612 -1.602 -10.115 1.00 55.03 284 THR A O 1
ATOM 2182 N N . TRP A 1 285 ? 29.844 -3.075 -8.957 1.00 39.75 285 TRP A N 1
ATOM 2183 C CA . TRP A 1 285 ? 30.200 -3.924 -10.094 1.00 39.75 285 TRP A CA 1
ATOM 2184 C C . TRP A 1 285 ? 29.693 -5.330 -9.805 1.00 39.75 285 TRP A C 1
ATOM 2186 O O . TRP A 1 285 ? 29.999 -5.903 -8.768 1.00 39.75 285 TRP A O 1
ATOM 2196 N N . ILE A 1 286 ? 28.899 -5.877 -10.721 1.00 34.16 286 ILE A N 1
ATOM 2197 C CA . ILE A 1 286 ? 28.326 -7.219 -10.590 1.00 34.16 286 ILE A CA 1
ATOM 2198 C C . ILE A 1 286 ? 29.244 -8.206 -11.304 1.00 34.16 286 ILE A C 1
ATOM 2200 O O . ILE A 1 286 ? 29.565 -7.992 -12.475 1.00 34.16 286 ILE A O 1
ATOM 2204 N N . SER A 1 287 ? 29.617 -9.283 -10.613 1.00 33.34 287 SER A N 1
ATOM 2205 C CA . SER A 1 287 ? 29.952 -10.556 -11.257 1.00 33.34 287 SER A CA 1
ATOM 2206 C C . SER A 1 287 ? 28.688 -11.388 -11.437 1.00 33.34 287 SER A C 1
ATOM 2208 O O . SER A 1 287 ? 28.017 -11.649 -10.407 1.00 33.34 287 SER A O 1
#

pLDDT: mean 73.96, std 19.59, range [26.3, 97.88]

Foldseek 3Di:
DDDDDDDDDDDDDPPPPPDDDDPPPLQFQKDQPPFKDFQAAWDQDLVVSVVSVDPPSVQWQDAPQFRTKTKIWGQQVVQVVVVVVQPFGWMAGSNRIWGWRWDWDDDPDDPPQKIWIWTATPPAPFWIKIWIGGQQDTWIWIDGPRKIKIKHFTHDCVVRVPDSIGMIIIDIPVRGNPPPADDFEDWKKWKKWAPDDDLAQAEAAEQDVVSCVVVVVVVCLVVLVDAADDPDPPDPHRIHTSHMDTDHDPPDDFPPDPDPDDDPDDDHNYWYAYPNIIMGMDDGDTD

Secondary structure (DSSP, 8-state):
----------------------------SEE-TTTEEEEEEEE--SHHHHHTT-SSGGGS---TTBS-EEEEEE-HHHHHHHHHTTS-EEEEETTEEEEEEEEE---SS---S-EEEEEEETT-SSEEEEEEE-SS-EEEEEEETTEEEEEEE-S-HHHHHH-SS-EEEEEEGGGB---S-----SEEEEEEEESSS---SSEEEEPPHHHHHH-HHHHHHHHT-----------SSSEEEEEEEEE-STT----TT----S-------EEEEETTEEEEEES----

Sequence (287 aa):
MTVSRFVILVIVLFSAAMAAGCTGDSEMPFEIPGSTSVVVAGATSVSGLGEKGVQDPESLRLLPSLRRFDLVTFDHAAINKKLESGQGLPVRIRGKEYTATMSRMNFAATDNGIYSYRGKLDGEKSSEVLFTTSSNLLTGRFTLNGETFWIEAVENRSRGRDNPAPLHVIYRSEDVVNRGPIKLCGGGFEVYRLNQDPQCEGEVISVTEQDIANLPELGEVLRGEKESYCTNRSFRINTTCAGGGSYHCEDGANISRYASPSGYSSKFRNCLEYRGVYYILSKTWIS